Protein AF-A0A935PK75-F1 (afdb_monomer_lite)

Sequence (233 aa):
MTLPPASRLAPFLAATLLLLVACRGTFEPDVTGPVTPPPPPAVVPNLPFRVGAFGPDFATGVAIDGFNSAIVVGYFQGSVDFDPGSTAVVRNAIGPADGAVAKYRDDGSLAWATNFGGTGADLPSDLALTADGGVVVTGTITSGTLCSGRPVTIVGARDAFVMKFSATGSCIWAIAIGGRERCRRGTRRPRRAQRRHPRHRRIRRYGRLRPECGRGVAHLARRHGCLRRALLE

pLDDT: mean 74.58, std 23.38, range [29.94, 98.5]

Structure (mmCIF, N/CA/C/O backbone):
data_AF-A0A935PK75-F1
#
_entry.id   AF-A0A935PK75-F1
#
loop_
_atom_site.group_PDB
_atom_site.id
_atom_site.type_symbol
_atom_site.label_atom_id
_atom_site.label_alt_id
_atom_site.label_comp_id
_atom_site.label_asym_id
_atom_site.label_entity_id
_atom_site.label_seq_id
_atom_site.pdbx_PDB_ins_code
_atom_site.Cartn_x
_atom_site.Cartn_y
_atom_site.Cartn_z
_atom_site.occupancy
_atom_site.B_iso_or_equiv
_atom_site.auth_seq_id
_atom_site.auth_comp_id
_atom_site.auth_asym_id
_atom_site.auth_atom_id
_atom_site.pdbx_PDB_model_num
ATOM 1 N N . MET A 1 1 ? -61.175 -83.604 46.782 1.00 50.34 1 MET A N 1
ATOM 2 C CA . MET A 1 1 ? -59.862 -84.016 46.236 1.00 50.34 1 MET A CA 1
ATOM 3 C C . MET A 1 1 ? -59.758 -83.477 44.818 1.00 50.34 1 MET A C 1
ATOM 5 O O . MET A 1 1 ? -60.793 -83.428 44.177 1.00 50.34 1 MET A O 1
ATOM 9 N N . THR A 1 2 ? -58.545 -83.083 44.407 1.00 42.34 2 THR A N 1
ATOM 10 C CA . THR A 1 2 ? -58.105 -82.472 43.124 1.00 42.34 2 THR A CA 1
ATOM 11 C C . THR A 1 2 ? -58.235 -80.941 42.973 1.00 42.34 2 THR A C 1
ATOM 13 O O . THR A 1 2 ? -59.271 -80.424 42.577 1.00 42.34 2 THR A O 1
ATOM 16 N N . LEU A 1 3 ? -57.126 -80.239 43.240 1.00 38.34 3 LEU A N 1
ATOM 17 C CA . LEU A 1 3 ? -56.660 -79.004 42.567 1.00 38.34 3 LEU A CA 1
ATOM 18 C C . LEU A 1 3 ? -55.482 -79.431 41.656 1.00 38.34 3 LEU A C 1
ATOM 20 O O . LEU A 1 3 ? -54.837 -80.415 42.041 1.00 38.34 3 LEU A O 1
ATOM 24 N N . PRO A 1 4 ? -55.153 -78.786 40.505 1.00 50.84 4 PRO A N 1
ATOM 25 C CA . PRO A 1 4 ? -54.650 -77.393 40.421 1.00 50.84 4 PRO A CA 1
ATOM 26 C C . PRO A 1 4 ? -54.977 -76.702 39.045 1.00 50.84 4 PRO A C 1
ATOM 28 O O . PRO A 1 4 ? -55.965 -77.084 38.430 1.00 50.84 4 PRO A O 1
ATOM 31 N N . PRO A 1 5 ? -54.215 -75.710 38.513 1.00 48.69 5 PRO A N 1
ATOM 32 C CA . PRO A 1 5 ? -54.184 -74.309 38.944 1.00 48.69 5 PRO A CA 1
ATOM 33 C C . PRO A 1 5 ? -54.363 -73.263 37.804 1.00 48.69 5 PRO A C 1
ATOM 35 O O . PRO A 1 5 ? -54.241 -73.550 36.621 1.00 48.69 5 PRO A O 1
ATOM 38 N N . ALA A 1 6 ? -54.501 -72.006 38.243 1.00 41.44 6 ALA A N 1
ATOM 39 C CA . ALA A 1 6 ? -54.012 -70.761 37.629 1.00 41.44 6 ALA A CA 1
ATOM 40 C C . ALA A 1 6 ? -54.596 -70.254 36.289 1.00 41.44 6 ALA A C 1
ATOM 42 O O . ALA A 1 6 ? -54.077 -70.534 35.219 1.00 41.44 6 ALA A O 1
ATOM 43 N N . SER A 1 7 ? -55.471 -69.249 36.386 1.00 45.25 7 SER A N 1
ATOM 44 C CA . SER A 1 7 ? -55.233 -67.948 35.735 1.00 45.25 7 SER A CA 1
ATOM 45 C C . SER A 1 7 ? -56.040 -66.869 36.460 1.00 45.25 7 SER A C 1
ATOM 47 O O . SER A 1 7 ? -57.239 -67.017 36.680 1.00 45.25 7 SER A O 1
ATOM 49 N N . ARG A 1 8 ? -55.332 -65.845 36.936 1.00 45.66 8 ARG A N 1
ATOM 50 C CA . ARG A 1 8 ? -55.739 -64.913 37.993 1.00 45.66 8 ARG A CA 1
ATOM 51 C C . ARG A 1 8 ? -56.834 -63.926 37.574 1.00 45.66 8 ARG A C 1
ATOM 53 O O . ARG A 1 8 ? -56.843 -63.415 36.461 1.00 45.66 8 ARG A O 1
ATOM 60 N N . LEU A 1 9 ? -57.677 -63.637 38.563 1.00 39.81 9 LEU A N 1
ATOM 61 C CA . LEU A 1 9 ? -58.605 -62.516 38.683 1.00 39.81 9 LEU A CA 1
ATOM 62 C C . LEU A 1 9 ? -57.900 -61.145 38.568 1.00 39.81 9 LEU A C 1
ATOM 64 O O . LEU A 1 9 ? -56.749 -60.991 38.975 1.00 39.81 9 LEU A O 1
ATOM 68 N N . ALA A 1 10 ? -58.647 -60.163 38.057 1.00 38.84 10 ALA A N 1
ATOM 69 C CA . ALA A 1 10 ? -58.431 -58.707 38.150 1.00 38.84 10 ALA A CA 1
ATOM 70 C C . ALA A 1 10 ? -58.596 -58.194 39.616 1.00 38.84 10 ALA A C 1
ATOM 72 O O . ALA A 1 10 ? -58.742 -59.042 40.498 1.00 38.84 10 ALA A O 1
ATOM 73 N N . PRO A 1 11 ? -58.776 -56.887 39.948 1.00 51.44 11 PRO A N 1
ATOM 74 C CA . PRO A 1 11 ? -58.367 -55.582 39.376 1.00 51.44 11 PRO A CA 1
ATOM 75 C C . PRO A 1 11 ? -57.747 -54.627 40.465 1.00 51.44 11 PRO A C 1
ATOM 77 O O . PRO A 1 11 ? -57.565 -55.024 41.608 1.00 51.44 11 PRO A O 1
ATOM 80 N N . PHE A 1 12 ? -57.528 -53.344 40.119 1.00 39.81 12 PHE A N 1
ATOM 81 C CA . PHE A 1 12 ? -57.402 -52.145 40.993 1.00 39.81 12 PHE A CA 1
ATOM 82 C C . PHE A 1 12 ? -56.075 -51.784 41.719 1.00 39.81 12 PHE A C 1
ATOM 84 O O . PHE A 1 12 ? -55.482 -52.570 42.442 1.00 39.81 12 PHE A O 1
ATOM 91 N N . LEU A 1 13 ? -55.735 -50.487 41.576 1.00 42.28 13 LEU A N 1
ATOM 92 C CA . LEU A 1 13 ? -54.891 -49.597 42.402 1.00 42.28 13 LEU A CA 1
ATOM 93 C C . LEU A 1 13 ? -53.415 -49.960 42.675 1.00 42.28 13 LEU A C 1
ATOM 95 O O . LEU A 1 13 ? -53.112 -50.722 43.582 1.00 42.28 13 LEU A O 1
ATOM 99 N N . ALA A 1 14 ? -52.498 -49.215 42.043 1.00 42.75 14 ALA A N 1
ATOM 100 C CA . ALA A 1 14 ? -51.375 -48.569 42.739 1.00 42.75 14 ALA A CA 1
ATOM 101 C C . ALA A 1 14 ? -50.730 -47.506 41.832 1.00 42.75 14 ALA A C 1
ATOM 103 O O . ALA A 1 14 ? -50.122 -47.817 40.809 1.00 42.75 14 ALA A O 1
ATOM 104 N N . ALA A 1 15 ? -50.881 -46.238 42.214 1.00 48.84 15 ALA A N 1
ATOM 105 C CA . ALA A 1 15 ? -50.044 -45.152 41.733 1.00 48.84 15 ALA A CA 1
ATOM 106 C C . ALA A 1 15 ? -48.616 -45.383 42.247 1.00 48.84 15 ALA A C 1
ATOM 108 O O . ALA A 1 15 ? -48.404 -45.422 43.458 1.00 48.84 15 ALA A O 1
ATOM 109 N N . THR A 1 16 ? -47.647 -45.527 41.343 1.00 49.41 16 THR A N 1
ATOM 110 C CA . THR A 1 16 ? -46.251 -45.774 41.718 1.00 49.41 16 THR A CA 1
ATOM 111 C C . THR A 1 16 ? -45.339 -44.737 41.075 1.00 49.41 16 THR A C 1
ATOM 113 O O . THR A 1 16 ? -44.981 -44.822 39.907 1.00 49.41 16 THR A O 1
ATOM 116 N N . LEU A 1 17 ? -44.982 -43.770 41.920 1.00 44.62 17 LEU A N 1
ATOM 117 C CA . LEU A 1 17 ? -43.632 -43.246 42.117 1.00 44.62 17 LEU A CA 1
ATOM 118 C C . LEU A 1 17 ? -42.968 -42.492 40.947 1.00 44.62 17 LEU A C 1
ATOM 120 O O . LEU A 1 17 ? -42.179 -43.022 40.171 1.00 44.62 17 LEU A O 1
ATOM 124 N N . LEU A 1 18 ? -43.217 -41.181 40.943 1.00 46.62 18 LEU A N 1
ATOM 125 C CA . LEU A 1 18 ? -42.373 -40.153 40.342 1.00 46.62 18 LEU A CA 1
ATOM 126 C C . LEU A 1 18 ? -40.996 -40.167 41.037 1.00 46.62 18 LEU A C 1
ATOM 128 O O . LEU A 1 18 ? -40.870 -39.718 42.176 1.00 46.62 18 LEU A O 1
ATOM 132 N N . LEU A 1 19 ? -39.960 -40.683 40.369 1.00 46.50 19 LEU A N 1
ATOM 133 C CA . LEU A 1 19 ? -38.577 -40.578 40.842 1.00 46.50 19 LEU A CA 1
ATOM 134 C C . LEU A 1 19 ? -38.065 -39.147 40.576 1.00 46.50 19 LEU A C 1
ATOM 136 O O . LEU A 1 19 ? -37.349 -38.881 39.614 1.00 46.50 19 LEU A O 1
ATOM 140 N N . LEU A 1 20 ? -38.474 -38.196 41.420 1.00 45.84 20 LEU A N 1
ATOM 141 C CA . LEU A 1 20 ? -37.812 -36.897 41.536 1.00 45.84 20 LEU A CA 1
ATOM 142 C C . LEU A 1 20 ? -36.449 -37.133 42.190 1.00 45.84 20 LEU A C 1
ATOM 144 O O . LEU A 1 20 ? -36.329 -37.180 43.414 1.00 45.84 20 LEU A O 1
ATOM 148 N N . VAL A 1 21 ? -35.408 -37.280 41.371 1.00 51.38 21 VAL A N 1
ATOM 149 C CA . VAL A 1 21 ? -34.033 -37.079 41.834 1.00 51.38 21 VAL A CA 1
ATOM 150 C C . VAL A 1 21 ? -33.906 -35.597 42.175 1.00 51.38 21 VAL A C 1
ATOM 152 O O . VAL A 1 21 ? -33.669 -34.748 41.317 1.00 51.38 21 VAL A O 1
ATOM 155 N N . ALA A 1 22 ? -34.128 -35.281 43.448 1.00 49.84 22 ALA A N 1
ATOM 156 C CA . ALA A 1 22 ? -33.813 -33.993 44.032 1.00 49.84 22 ALA A CA 1
ATOM 157 C C . ALA A 1 22 ? -32.289 -33.839 44.054 1.00 49.84 22 ALA A C 1
ATOM 159 O O . ALA A 1 22 ? -31.625 -34.184 45.031 1.00 49.84 22 ALA A O 1
ATOM 160 N N . CYS A 1 23 ? -31.722 -33.316 42.969 1.00 39.69 23 CYS A N 1
ATOM 161 C CA . CYS A 1 23 ? -30.365 -32.798 42.994 1.00 39.69 23 CYS A CA 1
ATOM 162 C C . CYS A 1 23 ? -30.401 -31.466 43.758 1.00 39.69 23 CYS A C 1
ATOM 164 O O . CYS A 1 23 ? -30.549 -30.394 43.176 1.00 39.69 23 CYS A O 1
ATOM 166 N N . ARG A 1 24 ? -30.342 -31.531 45.094 1.00 55.69 24 ARG A N 1
ATOM 167 C CA . ARG A 1 24 ? -30.026 -30.371 45.938 1.00 55.69 24 ARG A CA 1
ATOM 168 C C . ARG A 1 24 ? -28.535 -30.068 45.791 1.00 55.69 24 ARG A C 1
ATOM 170 O O . ARG A 1 24 ? -27.746 -30.363 46.679 1.00 55.69 24 ARG A O 1
ATOM 177 N N . GLY A 1 25 ? -28.163 -29.511 44.644 1.00 46.91 25 GLY A N 1
ATOM 178 C CA . GLY A 1 25 ? -26.921 -28.769 44.490 1.00 46.91 25 GLY A CA 1
ATOM 179 C C . GLY A 1 25 ? -27.211 -27.314 44.822 1.00 46.91 25 GLY A C 1
ATOM 180 O O . GLY A 1 25 ? -27.878 -26.626 44.054 1.00 46.91 25 GLY A O 1
ATOM 181 N N . THR A 1 26 ? -26.766 -26.849 45.984 1.00 54.44 26 THR A N 1
ATOM 182 C CA . THR A 1 26 ? -26.650 -25.418 46.266 1.00 54.44 26 THR A CA 1
ATOM 183 C C . THR A 1 26 ? -25.625 -24.849 45.292 1.00 54.44 26 THR A C 1
ATOM 185 O O . THR A 1 26 ? -24.425 -25.049 45.457 1.00 54.44 26 THR A O 1
ATOM 188 N N . PHE A 1 27 ? -26.112 -24.215 44.228 1.00 49.41 27 PHE A N 1
ATOM 189 C CA . PHE A 1 27 ? -25.293 -23.448 43.302 1.00 49.41 27 PHE A CA 1
ATOM 190 C C . PHE A 1 27 ? -24.890 -22.161 44.024 1.00 49.41 27 PHE A C 1
ATOM 192 O O . PHE A 1 27 ? -25.586 -21.151 43.947 1.00 49.41 27 PHE A O 1
ATOM 199 N N . GLU A 1 28 ? -23.813 -22.218 44.803 1.00 63.97 28 GLU A N 1
ATOM 200 C CA . GLU A 1 28 ? -23.081 -20.998 45.119 1.00 63.97 28 GLU A CA 1
ATOM 201 C C . GLU A 1 28 ? -22.409 -20.564 43.813 1.00 63.97 28 GLU A C 1
ATOM 203 O O . GLU A 1 28 ? -21.643 -21.351 43.248 1.00 63.97 28 GLU A O 1
ATOM 208 N N . PRO A 1 29 ? -22.723 -19.380 43.253 1.00 58.16 29 PRO A N 1
ATOM 209 C CA . PRO A 1 29 ? -21.934 -18.868 42.151 1.00 58.16 29 PRO A CA 1
ATOM 210 C C . PRO A 1 29 ? -20.540 -18.614 42.713 1.00 58.16 29 PRO A C 1
ATOM 212 O O . PRO A 1 29 ? -20.330 -17.682 43.485 1.00 58.16 29 PRO A O 1
ATOM 215 N N . ASP A 1 30 ? -19.605 -19.485 42.363 1.00 59.72 30 ASP A N 1
ATOM 216 C CA . ASP A 1 30 ? -18.196 -19.287 42.637 1.00 59.72 30 ASP A CA 1
ATOM 217 C C . ASP A 1 30 ? -17.739 -18.028 41.884 1.00 59.72 30 ASP A C 1
ATOM 219 O O . ASP A 1 30 ? -17.452 -18.046 40.687 1.00 59.72 30 ASP A O 1
ATOM 223 N N . VAL A 1 31 ? -17.748 -16.891 42.583 1.00 62.00 31 VAL A N 1
ATOM 224 C CA . VAL A 1 31 ? -17.333 -15.580 42.058 1.00 62.00 31 VAL A CA 1
ATOM 225 C C . VAL A 1 31 ? -15.799 -15.488 41.952 1.00 62.00 31 VAL A C 1
ATOM 227 O O . VAL A 1 31 ? -15.260 -14.406 41.743 1.00 62.00 31 VAL A O 1
ATOM 230 N N . THR A 1 32 ? -15.067 -16.602 42.092 1.00 68.00 32 THR A N 1
ATOM 231 C CA . THR A 1 32 ? -13.595 -16.625 42.032 1.00 68.00 32 THR A CA 1
ATOM 232 C C . THR A 1 32 ? -13.022 -16.871 40.635 1.00 68.00 32 THR A C 1
ATOM 234 O O . THR A 1 32 ? -11.806 -16.995 40.476 1.00 68.00 32 THR A O 1
ATOM 237 N N . GLY A 1 33 ? -13.862 -16.865 39.592 1.00 69.94 33 GLY A N 1
ATOM 238 C CA . GLY A 1 33 ? -13.376 -16.814 38.214 1.00 69.94 33 GLY A CA 1
ATOM 239 C C . GLY A 1 33 ? -12.434 -15.614 38.011 1.00 69.94 33 GLY A C 1
ATOM 240 O O . GLY A 1 33 ? -12.706 -14.535 38.542 1.00 69.94 33 GLY A O 1
ATOM 241 N N . PRO A 1 34 ? -11.317 -15.763 37.270 1.00 70.44 34 PRO A N 1
ATOM 242 C CA . PRO A 1 34 ? -10.395 -14.661 37.037 1.00 70.44 34 PRO A CA 1
ATOM 243 C C . PRO A 1 34 ? -11.154 -13.504 36.390 1.00 70.44 34 PRO A C 1
ATOM 245 O O . PRO A 1 34 ? -11.651 -13.623 35.270 1.00 70.44 34 PRO A O 1
ATOM 248 N N . VAL A 1 35 ? -11.254 -12.389 37.115 1.00 71.31 35 VAL A N 1
ATOM 249 C CA . VAL A 1 35 ? -11.831 -11.150 36.600 1.00 71.31 35 VAL A CA 1
ATOM 250 C C . VAL A 1 35 ? -10.895 -10.683 35.494 1.00 71.31 35 VAL A C 1
ATOM 252 O O . VAL A 1 35 ? -9.834 -10.119 35.761 1.00 71.31 35 VAL A O 1
ATOM 255 N N . THR A 1 36 ? -11.226 -10.987 34.240 1.00 76.75 36 THR A N 1
ATOM 256 C CA . THR A 1 36 ? -10.488 -10.427 33.112 1.00 76.75 36 THR A CA 1
ATOM 257 C C . THR A 1 36 ? -10.662 -8.916 33.192 1.00 76.75 36 THR A C 1
ATOM 259 O O . THR A 1 36 ? -11.813 -8.462 33.196 1.00 76.75 36 THR A O 1
ATOM 262 N N . PRO A 1 37 ? -9.574 -8.132 33.307 1.00 79.50 37 PRO A N 1
ATOM 263 C CA . PRO A 1 37 ? -9.695 -6.687 33.347 1.00 79.50 37 PRO A CA 1
ATOM 264 C C . PRO A 1 37 ? -10.462 -6.226 32.103 1.00 79.50 37 PRO A C 1
ATOM 266 O O . PRO A 1 37 ? -10.318 -6.846 31.040 1.00 79.50 37 PRO A O 1
ATOM 269 N N . PRO A 1 38 ? -11.298 -5.178 32.223 1.00 73.62 38 PRO A N 1
ATOM 270 C CA . PRO A 1 38 ? -11.977 -4.626 31.064 1.00 73.62 38 PRO A CA 1
ATOM 271 C C . PRO A 1 38 ? -10.932 -4.338 29.978 1.00 73.62 38 PRO A C 1
ATOM 273 O O . PRO A 1 38 ? -9.822 -3.900 30.311 1.00 73.62 38 PRO A O 1
ATOM 276 N N . PRO A 1 39 ? -11.242 -4.627 28.700 1.00 69.12 39 PRO A N 1
ATOM 277 C CA . PRO A 1 39 ? -10.315 -4.354 27.616 1.00 69.12 39 PRO A CA 1
ATOM 278 C C . PRO A 1 39 ? -9.865 -2.890 27.706 1.00 69.12 39 PRO A C 1
ATOM 280 O O . PRO A 1 39 ? -10.685 -2.033 28.060 1.00 69.12 39 PRO A O 1
ATOM 283 N N . PRO A 1 40 ? -8.581 -2.592 27.428 1.00 67.50 40 PRO A N 1
ATOM 284 C CA . PRO A 1 40 ? -8.099 -1.221 27.404 1.00 67.50 40 PRO A CA 1
ATOM 285 C C . PRO A 1 40 ? -9.053 -0.356 26.575 1.00 67.50 40 PRO A C 1
ATOM 287 O O . PRO A 1 40 ? -9.546 -0.836 25.547 1.00 67.50 40 PRO A O 1
ATOM 290 N N . PRO A 1 41 ? -9.339 0.887 27.002 1.00 65.12 41 PRO A N 1
ATOM 291 C CA . PRO A 1 41 ? -10.173 1.779 26.215 1.00 65.12 41 PRO A CA 1
ATOM 292 C C . PRO A 1 41 ? -9.617 1.855 24.793 1.00 65.12 41 PRO A C 1
ATOM 294 O O . PRO A 1 41 ? -8.402 1.954 24.601 1.00 65.12 41 PRO A O 1
ATOM 297 N N . ALA A 1 42 ? -10.511 1.752 23.807 1.00 65.00 42 ALA A N 1
ATOM 298 C CA . ALA A 1 42 ? -10.138 1.856 22.405 1.00 65.00 42 ALA A CA 1
ATOM 299 C C . ALA A 1 42 ? -9.339 3.149 22.192 1.00 65.00 42 ALA A C 1
ATOM 301 O O . ALA A 1 42 ? -9.705 4.205 22.717 1.00 65.00 42 ALA A O 1
ATOM 302 N N . VAL A 1 43 ? -8.228 3.058 21.457 1.00 70.88 43 VAL A N 1
ATOM 30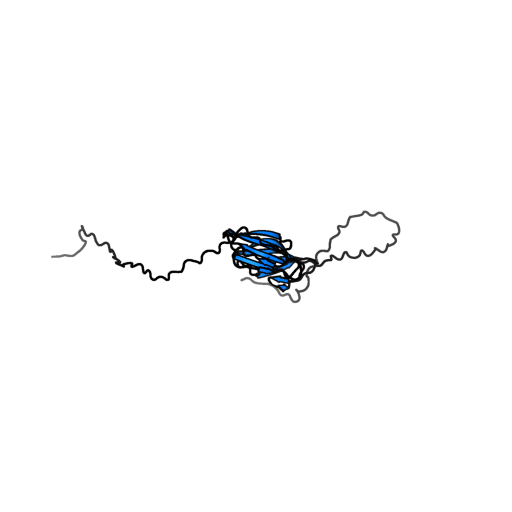3 C CA . VAL A 1 43 ? -7.438 4.234 21.083 1.00 70.88 43 VAL A CA 1
ATOM 304 C C . VAL A 1 43 ? -8.325 5.088 20.187 1.00 70.88 43 VAL A C 1
ATOM 306 O O . VAL A 1 43 ? -8.581 4.720 19.045 1.00 70.88 43 VAL A O 1
ATOM 309 N N . VAL A 1 44 ? -8.837 6.193 20.727 1.00 75.06 44 VAL A N 1
ATOM 310 C CA . VAL A 1 44 ? -9.714 7.101 19.987 1.00 75.06 44 VAL A CA 1
ATOM 311 C C . VAL A 1 44 ? -8.863 7.823 18.940 1.00 75.06 44 VAL A C 1
ATOM 313 O O . VAL A 1 44 ? -7.923 8.528 19.321 1.00 75.06 44 VAL A O 1
ATOM 316 N N . PRO A 1 45 ? -9.140 7.653 17.637 1.00 82.12 45 PRO A N 1
ATOM 317 C CA . PRO A 1 45 ? -8.386 8.342 16.603 1.00 82.12 45 PRO A CA 1
ATOM 318 C C . PRO A 1 45 ? -8.722 9.838 16.607 1.00 82.12 45 PRO A C 1
ATOM 320 O O . PRO A 1 45 ? -9.871 10.243 16.793 1.00 82.12 45 PRO A O 1
ATOM 323 N N . ASN A 1 46 ? -7.713 10.674 16.384 1.00 83.38 46 ASN A N 1
ATOM 324 C CA . ASN A 1 46 ? -7.861 12.118 16.274 1.00 83.38 46 ASN A CA 1
ATOM 325 C C . ASN A 1 46 ? -8.297 12.487 14.849 1.00 83.38 46 ASN A C 1
ATOM 327 O O . ASN A 1 46 ? -7.467 12.736 13.974 1.00 83.38 46 ASN A O 1
ATOM 331 N N . LEU A 1 47 ? -9.608 12.460 14.600 1.00 84.62 47 LEU A N 1
ATOM 332 C CA . LEU A 1 47 ? -10.189 12.669 13.272 1.00 84.62 47 LEU A CA 1
ATOM 333 C C . LEU A 1 47 ? -10.790 14.083 13.108 1.00 84.62 47 LEU A C 1
ATOM 335 O O . LEU A 1 47 ? -11.395 14.593 14.051 1.00 84.62 47 LEU A O 1
ATOM 339 N N . PRO A 1 48 ? -10.711 14.700 11.907 1.00 88.12 48 PRO A N 1
ATOM 340 C CA . PRO A 1 48 ? -10.057 14.195 10.696 1.00 88.12 48 PRO A CA 1
ATOM 341 C C . PRO A 1 48 ? -8.523 14.219 10.802 1.00 88.12 48 PRO A C 1
ATOM 343 O O . PRO A 1 48 ? -7.940 15.190 11.277 1.00 88.12 48 PRO A O 1
ATOM 346 N N . PHE A 1 49 ? -7.876 13.160 10.308 1.00 88.06 49 PHE A N 1
ATOM 347 C CA . PHE A 1 49 ? -6.420 13.005 10.309 1.00 88.06 49 PHE A CA 1
ATOM 348 C C . PHE A 1 49 ? -5.856 13.088 8.889 1.00 88.06 49 PHE A C 1
ATOM 350 O O . PHE A 1 49 ? -6.443 12.569 7.937 1.00 88.06 49 PHE A O 1
ATOM 357 N N . ARG A 1 50 ? -4.695 13.726 8.740 1.00 89.44 50 ARG A N 1
ATOM 358 C CA . ARG A 1 50 ? -3.991 13.838 7.461 1.00 89.44 50 ARG A CA 1
ATOM 359 C C . ARG A 1 50 ? -3.003 12.683 7.302 1.00 89.44 50 ARG A C 1
ATOM 361 O O . ARG A 1 50 ? -2.011 12.641 8.017 1.00 89.44 50 ARG A O 1
ATOM 368 N N . VAL A 1 51 ? -3.196 11.859 6.273 1.00 90.69 51 VAL A N 1
ATOM 369 C CA . VAL A 1 51 ? -2.206 10.869 5.817 1.00 90.69 51 VAL A CA 1
ATOM 370 C C . VAL A 1 51 ? -1.545 11.394 4.540 1.00 90.69 51 VAL A C 1
ATOM 372 O O . VAL A 1 51 ? -2.195 11.489 3.502 1.00 90.69 51 VAL A O 1
ATOM 375 N N . GLY A 1 52 ? -0.274 11.791 4.628 1.00 86.44 52 GLY A N 1
ATOM 376 C CA . GLY A 1 52 ? 0.512 12.302 3.496 1.00 86.44 52 GLY A CA 1
ATOM 377 C C . GLY A 1 52 ? 1.810 12.999 3.918 1.00 86.44 52 GLY A C 1
ATOM 378 O O . GLY A 1 52 ? 2.061 13.198 5.108 1.00 86.44 52 GLY A O 1
ATOM 379 N N . ALA A 1 53 ? 2.636 13.414 2.961 1.00 85.06 53 ALA A N 1
ATOM 380 C CA . ALA A 1 53 ? 3.942 14.051 3.148 1.00 85.06 53 ALA A CA 1
ATOM 381 C C . ALA A 1 53 ? 4.039 15.395 2.404 1.00 85.06 53 ALA A C 1
ATOM 383 O O . ALA A 1 53 ? 3.037 15.973 2.003 1.00 85.06 53 ALA A O 1
ATOM 384 N N . PHE A 1 54 ? 5.246 15.954 2.280 1.00 81.44 54 PHE A N 1
ATOM 385 C CA . PHE A 1 54 ? 5.483 17.226 1.584 1.00 81.44 54 PHE A CA 1
ATOM 386 C C . PHE A 1 54 ? 5.315 17.121 0.050 1.00 81.44 54 PHE A C 1
ATOM 388 O O . PHE A 1 54 ? 5.182 18.139 -0.625 1.00 81.44 54 PHE A O 1
ATOM 395 N N . GLY A 1 55 ? 5.323 15.902 -0.500 1.00 84.56 55 GLY A N 1
ATOM 396 C CA . GLY A 1 55 ? 5.125 15.626 -1.925 1.00 84.56 55 GLY A CA 1
ATOM 397 C C . GLY A 1 55 ? 3.683 15.246 -2.278 1.00 84.56 55 GLY A C 1
ATOM 398 O O . GLY A 1 55 ? 2.817 15.215 -1.408 1.00 84.56 55 GLY A O 1
ATOM 399 N N . PRO A 1 56 ? 3.398 14.968 -3.561 1.00 85.00 56 PRO A N 1
ATOM 400 C CA . PRO A 1 56 ? 2.100 14.464 -3.968 1.00 85.00 56 PRO A CA 1
ATOM 401 C C . PRO A 1 56 ? 1.887 13.029 -3.467 1.00 85.00 56 PRO A C 1
ATOM 403 O O . PRO A 1 56 ? 2.667 12.126 -3.773 1.00 85.00 56 PRO A O 1
ATOM 406 N N . ASP A 1 57 ? 0.784 12.834 -2.752 1.00 91.25 57 ASP A N 1
ATOM 407 C CA . ASP A 1 57 ? 0.330 11.543 -2.247 1.00 91.25 57 ASP A CA 1
ATOM 408 C C . ASP A 1 57 ? -1.007 11.192 -2.898 1.00 91.25 57 ASP A C 1
ATOM 410 O O . ASP A 1 57 ? -1.871 12.053 -3.088 1.00 91.25 57 ASP A O 1
ATOM 414 N N . PHE A 1 58 ? -1.183 9.925 -3.256 1.00 94.81 58 PHE A N 1
ATOM 415 C CA . PHE A 1 58 ? -2.365 9.474 -3.980 1.00 94.81 58 PHE A CA 1
ATOM 416 C C . PHE A 1 58 ? -2.913 8.207 -3.351 1.00 94.81 58 PHE A C 1
ATOM 418 O O . PHE A 1 58 ? -2.189 7.225 -3.223 1.00 94.81 58 PHE A O 1
ATOM 425 N N . ALA A 1 59 ? -4.210 8.202 -3.048 1.00 96.38 59 ALA A N 1
ATOM 426 C CA . ALA A 1 59 ? -4.970 6.973 -2.861 1.00 96.38 59 ALA A CA 1
ATOM 427 C C . ALA A 1 59 ? -5.479 6.508 -4.231 1.00 96.38 59 ALA A C 1
ATOM 429 O O . ALA A 1 59 ? -6.122 7.276 -4.947 1.00 96.38 59 ALA A O 1
ATOM 430 N N . THR A 1 60 ? -5.168 5.271 -4.611 1.00 98.00 60 THR A N 1
ATOM 431 C CA . THR A 1 60 ? -5.500 4.722 -5.935 1.00 98.00 60 THR A CA 1
ATOM 432 C C . THR A 1 60 ? -6.571 3.642 -5.887 1.00 98.00 60 THR A C 1
ATOM 434 O O . THR A 1 60 ? -7.257 3.440 -6.883 1.00 98.00 60 THR A O 1
ATOM 437 N N . GLY A 1 61 ? -6.788 3.009 -4.732 1.00 98.06 61 GLY A N 1
ATOM 438 C CA . GLY A 1 61 ? -7.848 2.021 -4.557 1.00 98.06 61 GLY A CA 1
ATOM 439 C C . GLY A 1 61 ? -8.294 1.889 -3.107 1.00 98.06 61 GLY A C 1
ATOM 440 O O . GLY A 1 61 ? -7.537 2.174 -2.177 1.00 98.06 61 GLY A O 1
ATOM 441 N N . VAL A 1 62 ? -9.534 1.440 -2.925 1.00 98.31 62 VAL A N 1
ATOM 442 C CA . VAL A 1 62 ? -10.129 1.155 -1.618 1.00 98.31 62 VAL A CA 1
ATOM 443 C C . VAL A 1 62 ? -11.008 -0.089 -1.701 1.00 98.31 62 VAL A C 1
ATOM 445 O O . VAL A 1 62 ? -11.710 -0.292 -2.690 1.00 98.31 62 VAL A O 1
ATOM 448 N N . ALA A 1 63 ? -11.003 -0.905 -0.651 1.00 98.19 63 ALA A N 1
ATOM 449 C CA . ALA A 1 63 ? -12.011 -1.937 -0.431 1.00 98.19 63 ALA A CA 1
ATOM 450 C C . ALA A 1 63 ? -12.398 -2.001 1.042 1.00 98.19 63 ALA A C 1
ATOM 452 O O . ALA A 1 63 ? -11.625 -1.616 1.917 1.00 98.19 63 ALA A O 1
ATOM 453 N N . ILE A 1 64 ? -13.593 -2.522 1.299 1.00 98.12 64 ILE A N 1
ATOM 454 C CA . ILE A 1 64 ? -14.126 -2.737 2.641 1.00 98.12 64 ILE A CA 1
ATOM 455 C C . ILE A 1 64 ? -14.188 -4.241 2.893 1.00 98.12 64 ILE A C 1
ATOM 457 O O . ILE A 1 64 ? -14.693 -4.985 2.049 1.00 98.12 64 ILE A O 1
ATOM 461 N N . ASP A 1 65 ? -13.640 -4.697 4.018 1.00 96.50 65 ASP A N 1
ATOM 462 C CA . ASP A 1 65 ? -13.708 -6.107 4.403 1.00 96.50 65 ASP A CA 1
ATOM 463 C C . ASP A 1 65 ? -15.008 -6.464 5.146 1.00 96.50 65 ASP A C 1
ATOM 465 O O . ASP A 1 65 ? -15.869 -5.623 5.398 1.00 96.50 65 ASP A O 1
ATOM 469 N N . GLY A 1 66 ? -15.161 -7.739 5.516 1.00 95.44 66 GLY A N 1
ATOM 470 C CA . GLY A 1 66 ? -16.341 -8.219 6.244 1.00 95.44 66 GLY A CA 1
ATOM 471 C C . GLY A 1 66 ? -16.508 -7.655 7.664 1.00 95.44 66 GLY A C 1
ATOM 472 O O . GLY A 1 66 ? -17.549 -7.881 8.271 1.00 95.44 66 GLY A O 1
ATOM 473 N N . PHE A 1 67 ? -15.515 -6.931 8.190 1.00 95.44 67 PHE A N 1
ATOM 474 C CA . PHE A 1 67 ? -15.550 -6.255 9.492 1.00 95.44 67 PHE A CA 1
ATOM 475 C C . PHE A 1 67 ? -15.731 -4.738 9.350 1.00 95.44 67 PHE A C 1
ATOM 477 O O . PHE A 1 67 ? -15.425 -3.998 10.283 1.00 95.44 67 PHE A O 1
ATOM 484 N N . ASN A 1 68 ? -16.163 -4.273 8.175 1.00 96.69 68 ASN A N 1
ATOM 485 C CA . ASN A 1 68 ? -16.277 -2.860 7.821 1.00 96.69 68 ASN A CA 1
ATOM 486 C C . ASN A 1 68 ? -14.953 -2.076 7.923 1.00 96.69 68 ASN A C 1
ATOM 488 O O . ASN A 1 68 ? -14.947 -0.850 7.984 1.00 96.69 68 ASN A O 1
ATOM 492 N N . SER A 1 69 ? -13.810 -2.770 7.922 1.00 97.00 69 SER A N 1
ATOM 493 C CA . SER A 1 69 ? -12.505 -2.115 7.892 1.00 97.00 69 SER A CA 1
ATOM 494 C C . SER A 1 69 ? -12.190 -1.666 6.469 1.00 97.00 69 SER A C 1
ATOM 496 O O . SER A 1 69 ? -12.324 -2.447 5.523 1.00 97.00 69 SER A O 1
ATOM 498 N N . ALA A 1 70 ? -11.716 -0.433 6.317 1.00 97.56 70 ALA A N 1
ATOM 499 C CA . ALA A 1 70 ? -11.270 0.104 5.042 1.00 97.56 70 ALA A CA 1
ATOM 500 C C . ALA A 1 70 ? -9.806 -0.266 4.783 1.00 97.56 70 ALA A C 1
ATOM 502 O O . ALA A 1 70 ? -8.925 0.042 5.582 1.00 97.56 70 ALA A O 1
ATOM 503 N N . ILE A 1 71 ? -9.534 -0.903 3.647 1.00 98.38 71 ILE A N 1
ATOM 504 C CA . ILE A 1 71 ? -8.186 -1.126 3.130 1.00 98.38 71 ILE A CA 1
ATOM 505 C C . ILE A 1 71 ? -7.984 -0.129 1.999 1.00 98.38 71 ILE A C 1
ATOM 507 O O . ILE A 1 71 ? -8.734 -0.147 1.026 1.00 98.38 71 ILE A O 1
ATOM 511 N N . VAL A 1 72 ? -6.969 0.716 2.117 1.00 98.19 72 VAL A N 1
ATOM 512 C CA . VAL A 1 72 ? -6.604 1.725 1.123 1.00 98.19 72 VAL A CA 1
ATOM 513 C C . VAL A 1 72 ? -5.234 1.379 0.560 1.00 98.19 72 VAL A C 1
ATOM 515 O O . VAL A 1 72 ? -4.322 1.017 1.306 1.00 98.19 72 VAL A O 1
ATOM 518 N N . VAL A 1 73 ? -5.085 1.499 -0.757 1.00 98.19 73 VAL A N 1
ATOM 519 C CA . VAL A 1 73 ? -3.787 1.454 -1.430 1.00 98.19 73 VAL A CA 1
ATOM 520 C C . VAL A 1 73 ? -3.497 2.796 -2.077 1.00 98.19 73 VAL A C 1
ATOM 522 O O . VAL A 1 73 ? -4.399 3.488 -2.554 1.00 98.19 73 VAL A O 1
ATOM 525 N N . GLY A 1 74 ? -2.226 3.160 -2.097 1.00 97.25 74 GLY A N 1
ATOM 526 C CA . GLY A 1 74 ? -1.771 4.407 -2.675 1.00 97.25 74 GLY A CA 1
ATOM 527 C C . GLY A 1 74 ? -0.260 4.462 -2.778 1.00 97.25 74 GLY A C 1
ATOM 528 O O . GLY A 1 74 ? 0.420 3.486 -2.469 1.00 97.25 74 GLY A O 1
ATOM 529 N N . TYR A 1 75 ? 0.264 5.605 -3.193 1.00 96.00 75 TYR A N 1
ATOM 530 C CA . TYR A 1 75 ? 1.691 5.895 -3.118 1.00 96.00 75 TYR A CA 1
ATOM 531 C C . TYR A 1 75 ? 1.934 7.271 -2.518 1.00 96.00 75 TYR A C 1
ATOM 533 O O . TYR A 1 75 ? 1.086 8.163 -2.601 1.00 96.00 75 TYR A O 1
ATOM 541 N N . PHE A 1 76 ? 3.102 7.415 -1.911 1.00 96.12 76 PHE A N 1
ATOM 542 C CA . PHE A 1 76 ? 3.502 8.601 -1.169 1.00 96.12 76 PHE A CA 1
ATOM 543 C C . PHE A 1 76 ? 4.984 8.901 -1.389 1.00 96.12 76 PHE A C 1
ATOM 545 O O . PHE A 1 76 ? 5.742 8.064 -1.894 1.00 96.12 76 PHE A O 1
ATOM 552 N N . GLN A 1 77 ? 5.400 10.104 -1.001 1.00 95.12 77 GLN A N 1
ATOM 553 C CA . GLN A 1 77 ? 6.804 10.521 -1.026 1.00 95.12 77 GLN A CA 1
ATOM 554 C C . GLN A 1 77 ? 7.323 10.782 0.388 1.00 95.12 77 GLN A C 1
ATOM 556 O O . GLN A 1 77 ? 6.566 11.158 1.271 1.00 95.12 77 GLN A O 1
ATOM 561 N N . GLY A 1 78 ? 8.628 10.638 0.617 1.00 93.81 78 GLY A N 1
ATOM 562 C CA . GLY A 1 78 ? 9.231 10.960 1.915 1.00 93.81 78 GLY A CA 1
ATOM 563 C C . GLY A 1 78 ? 8.673 10.123 3.073 1.00 93.81 78 GLY A C 1
ATOM 564 O O . GLY A 1 78 ? 8.518 8.910 2.948 1.00 93.81 78 GLY A O 1
ATOM 565 N N . SER A 1 79 ? 8.414 10.766 4.211 1.00 94.88 79 SER A N 1
ATOM 566 C CA . SER A 1 79 ? 7.945 10.119 5.442 1.00 94.88 79 SER A CA 1
ATOM 567 C C . SER A 1 79 ? 6.483 10.461 5.716 1.00 94.88 79 SER A C 1
ATOM 569 O O . SER A 1 79 ? 6.127 11.639 5.768 1.00 94.88 79 SER A O 1
ATOM 571 N N . VAL A 1 80 ? 5.654 9.439 5.935 1.00 95.25 80 VAL A N 1
ATOM 572 C CA . VAL A 1 80 ? 4.220 9.580 6.228 1.00 95.25 80 VAL A CA 1
ATOM 573 C C . VAL A 1 80 ? 3.875 8.834 7.502 1.00 95.25 80 VAL A C 1
ATOM 575 O O . VAL A 1 80 ? 4.259 7.676 7.663 1.00 95.25 80 VAL A O 1
ATOM 578 N N . ASP A 1 81 ? 3.126 9.489 8.383 1.00 95.50 81 ASP A N 1
ATOM 579 C CA . ASP A 1 81 ? 2.444 8.833 9.493 1.00 95.50 81 ASP A CA 1
ATOM 580 C C . ASP A 1 81 ? 1.073 8.329 9.035 1.00 95.50 81 ASP A C 1
ATOM 582 O O . ASP A 1 81 ? 0.283 9.079 8.455 1.00 95.50 81 ASP A O 1
ATOM 586 N N . PHE A 1 82 ? 0.818 7.044 9.260 1.00 95.94 82 PHE A N 1
ATOM 587 C CA . PHE A 1 82 ? -0.438 6.393 8.899 1.00 95.94 82 PHE A CA 1
ATOM 588 C C . PHE A 1 82 ? -1.397 6.243 10.083 1.00 95.94 82 PHE A C 1
ATOM 590 O O . PHE A 1 82 ? -2.545 5.860 9.847 1.00 95.94 82 PHE A O 1
ATOM 597 N N . ASP A 1 83 ? -0.954 6.492 11.320 1.00 95.19 83 ASP A N 1
ATOM 598 C CA . ASP A 1 83 ? -1.760 6.276 12.522 1.00 95.19 83 ASP A CA 1
ATOM 599 C C . ASP A 1 83 ? -2.459 7.573 12.965 1.00 95.19 83 ASP A C 1
ATOM 601 O O . ASP A 1 83 ? -1.792 8.536 13.331 1.00 95.19 83 ASP A O 1
ATOM 605 N N . PRO A 1 84 ? -3.803 7.622 12.952 1.00 93.19 84 PRO A N 1
ATOM 606 C CA . PRO A 1 84 ? -4.556 8.768 13.447 1.00 93.19 84 PRO A CA 1
ATOM 607 C C . PRO A 1 84 ? -4.590 8.864 14.982 1.00 93.19 84 PRO A C 1
ATOM 609 O O . PRO A 1 84 ? -5.199 9.791 15.517 1.00 93.19 84 PRO A O 1
ATOM 612 N N . GLY A 1 85 ? -4.012 7.902 15.706 1.00 89.94 85 GLY A N 1
ATOM 613 C CA . GLY A 1 85 ? -3.890 7.907 17.160 1.00 89.94 85 GLY A CA 1
ATOM 614 C C . GLY A 1 85 ? -2.778 8.818 17.696 1.00 89.94 85 GLY A C 1
ATOM 615 O O . GLY A 1 85 ? -2.262 9.706 17.023 1.00 89.94 85 GLY A O 1
ATOM 616 N N . SER A 1 86 ? -2.409 8.606 18.962 1.00 83.06 86 SER A N 1
ATOM 617 C CA . SER A 1 86 ? -1.318 9.339 19.629 1.00 83.06 86 SER A CA 1
ATOM 618 C C . SER A 1 86 ? 0.069 8.735 19.385 1.00 83.06 86 SER A C 1
ATOM 620 O O . SER A 1 86 ? 1.081 9.344 19.736 1.00 83.06 86 SER A O 1
ATOM 622 N N . THR A 1 87 ? 0.126 7.534 18.809 1.00 87.56 87 THR A N 1
ATOM 623 C CA . THR A 1 87 ? 1.357 6.834 18.447 1.00 87.56 87 THR A CA 1
ATOM 624 C C . THR A 1 87 ? 1.649 7.024 16.972 1.00 87.56 87 THR A C 1
ATOM 626 O O . THR A 1 87 ? 0.788 6.766 16.151 1.00 87.56 87 THR A O 1
ATOM 629 N N . ALA A 1 88 ? 2.869 7.427 16.618 1.00 91.31 88 ALA A N 1
ATOM 630 C CA . ALA A 1 88 ? 3.236 7.572 15.213 1.00 91.31 88 ALA A CA 1
ATOM 631 C C . ALA A 1 88 ? 3.585 6.210 14.591 1.00 91.31 88 ALA A C 1
ATOM 633 O O . ALA A 1 88 ? 4.472 5.499 15.080 1.00 91.31 88 ALA A O 1
ATOM 634 N N . VAL A 1 89 ? 2.956 5.873 13.465 1.00 95.06 89 VAL A N 1
ATOM 635 C CA . VAL A 1 89 ? 3.302 4.711 12.632 1.00 95.06 89 VAL A CA 1
ATOM 636 C C . VAL A 1 89 ? 3.853 5.224 11.309 1.00 95.06 89 VAL A C 1
ATOM 638 O O . VAL A 1 89 ? 3.195 5.235 10.268 1.00 95.06 89 VAL A O 1
ATOM 641 N N . VAL A 1 90 ? 5.118 5.641 11.363 1.00 95.81 90 VAL A N 1
ATOM 642 C CA . VAL A 1 90 ? 5.807 6.247 10.221 1.00 95.81 90 VAL A CA 1
ATOM 643 C C . VAL A 1 90 ? 6.247 5.185 9.213 1.00 95.81 90 VAL A C 1
ATOM 645 O O . VAL A 1 90 ? 6.808 4.140 9.570 1.00 95.81 90 VAL A O 1
ATOM 648 N N . ARG A 1 91 ? 6.018 5.461 7.929 1.00 95.00 91 ARG A N 1
ATOM 649 C CA . ARG A 1 91 ? 6.584 4.731 6.790 1.00 95.00 91 ARG A CA 1
ATOM 650 C C . ARG A 1 91 ? 7.377 5.690 5.918 1.00 95.00 91 ARG A C 1
ATOM 652 O O . ARG A 1 91 ? 6.990 6.840 5.741 1.00 95.00 91 ARG A O 1
ATOM 659 N N . ASN A 1 92 ? 8.491 5.198 5.388 1.00 94.25 92 ASN A N 1
ATOM 660 C CA . ASN A 1 92 ? 9.424 5.990 4.595 1.00 94.25 92 ASN A CA 1
ATOM 661 C C . ASN A 1 92 ? 9.496 5.421 3.185 1.00 94.25 92 ASN A C 1
ATOM 663 O O . ASN A 1 92 ? 9.766 4.229 3.028 1.00 94.25 92 ASN A O 1
ATOM 667 N N . ALA A 1 93 ? 9.284 6.271 2.188 1.00 93.44 93 ALA A N 1
ATOM 668 C CA . ALA A 1 93 ? 9.602 5.939 0.813 1.00 93.44 93 ALA A CA 1
ATOM 669 C C . ALA A 1 93 ? 11.127 5.820 0.656 1.00 93.44 93 ALA A C 1
ATOM 671 O O . ALA A 1 93 ? 11.884 6.647 1.172 1.00 93.44 93 ALA A O 1
ATOM 672 N N . ILE A 1 94 ? 11.569 4.772 -0.031 1.00 92.50 94 ILE A N 1
ATOM 673 C CA . ILE A 1 94 ? 12.963 4.540 -0.411 1.00 92.50 94 ILE A CA 1
ATOM 674 C C . ILE A 1 94 ? 13.253 5.277 -1.720 1.00 92.50 94 ILE A C 1
ATOM 676 O O . ILE A 1 94 ? 14.318 5.882 -1.873 1.00 92.50 94 ILE A O 1
ATOM 680 N N . GLY A 1 95 ? 12.315 5.208 -2.664 1.00 92.12 95 GLY A N 1
ATOM 681 C CA . GLY A 1 95 ? 12.408 5.821 -3.974 1.00 92.12 95 GLY A CA 1
ATOM 682 C C . GLY A 1 95 ? 11.706 7.178 -4.059 1.00 92.12 95 GLY A C 1
ATOM 683 O O . GLY A 1 95 ? 11.250 7.742 -3.062 1.00 92.12 95 GLY A O 1
ATOM 684 N N . PRO A 1 96 ? 11.598 7.733 -5.279 1.00 93.00 96 PRO A N 1
ATOM 685 C CA . PRO A 1 96 ? 10.865 8.973 -5.526 1.00 93.00 96 PRO A CA 1
ATOM 686 C C . PRO A 1 96 ? 9.358 8.869 -5.249 1.00 93.00 96 PRO A C 1
ATOM 688 O O . PRO A 1 96 ? 8.710 9.905 -5.120 1.00 93.00 96 PRO A O 1
ATOM 691 N N . ALA A 1 97 ? 8.786 7.664 -5.220 1.00 93.88 97 ALA A N 1
ATOM 692 C CA . ALA A 1 97 ? 7.416 7.397 -4.794 1.00 93.88 97 ALA A CA 1
ATOM 693 C C . ALA A 1 97 ? 7.270 5.901 -4.509 1.00 93.88 97 ALA A C 1
ATOM 695 O O . ALA A 1 97 ? 7.490 5.096 -5.416 1.00 93.88 97 ALA A O 1
ATOM 696 N N . ASP A 1 98 ? 6.848 5.555 -3.297 1.00 94.88 98 ASP A N 1
ATOM 697 C CA . ASP A 1 98 ? 6.661 4.166 -2.879 1.00 94.88 98 ASP A CA 1
ATOM 698 C C . ASP A 1 98 ? 5.188 3.890 -2.600 1.00 94.88 98 ASP A C 1
ATOM 700 O O . ASP A 1 98 ? 4.447 4.757 -2.126 1.00 94.88 98 ASP A O 1
ATOM 704 N N . GLY A 1 99 ? 4.771 2.655 -2.861 1.00 95.69 99 GLY A N 1
ATOM 705 C CA . GLY A 1 99 ? 3.425 2.202 -2.571 1.00 95.69 99 GLY A CA 1
ATOM 706 C C . GLY A 1 99 ? 3.224 1.929 -1.081 1.00 95.69 99 GLY A C 1
ATOM 707 O O . GLY A 1 99 ? 4.136 1.502 -0.374 1.00 95.69 99 GLY A O 1
ATOM 708 N N . ALA A 1 100 ? 2.006 2.119 -0.593 1.00 96.69 100 ALA A N 1
ATOM 709 C CA . ALA A 1 100 ? 1.574 1.650 0.715 1.00 96.69 100 ALA A CA 1
ATOM 710 C C . ALA A 1 100 ? 0.187 1.029 0.642 1.00 96.69 100 ALA A C 1
ATOM 712 O O . ALA A 1 100 ? -0.673 1.470 -0.119 1.00 96.69 100 ALA A O 1
ATOM 713 N N . VAL A 1 101 ? -0.017 0.018 1.482 1.00 97.94 101 VAL A N 1
ATOM 714 C CA . VAL A 1 101 ? -1.338 -0.487 1.841 1.00 97.94 101 VAL A CA 1
ATOM 715 C C . VAL A 1 101 ? -1.563 -0.184 3.315 1.00 97.94 101 VAL A C 1
ATOM 717 O O . VAL A 1 101 ? -0.705 -0.493 4.146 1.00 97.94 101 VAL A O 1
ATOM 720 N N . ALA A 1 102 ? -2.706 0.402 3.640 1.00 97.81 102 ALA A N 1
ATOM 721 C CA . ALA A 1 102 ? -3.114 0.672 5.009 1.00 97.81 102 ALA A CA 1
ATOM 722 C C . ALA A 1 102 ? -4.512 0.117 5.255 1.00 97.81 102 ALA A C 1
ATOM 724 O O . ALA A 1 102 ? -5.385 0.214 4.394 1.00 97.81 102 ALA A O 1
ATOM 725 N N . LYS A 1 103 ? -4.716 -0.464 6.434 1.00 97.88 103 LYS A N 1
ATOM 726 C CA . LYS A 1 103 ? -6.017 -0.929 6.899 1.00 97.88 103 LYS A CA 1
ATOM 727 C C . LYS A 1 103 ? -6.443 -0.111 8.107 1.00 97.88 103 LYS A C 1
ATOM 729 O O . LYS A 1 103 ? -5.736 -0.096 9.113 1.00 97.88 103 LYS A O 1
ATOM 734 N N . TYR A 1 104 ? -7.619 0.488 8.019 1.00 96.75 104 TYR A N 1
ATOM 735 C CA . TYR A 1 104 ? -8.292 1.217 9.086 1.00 96.75 104 TYR A CA 1
ATOM 736 C C . TYR A 1 104 ? -9.508 0.421 9.543 1.00 96.75 104 TYR A C 1
ATOM 738 O O . TYR A 1 104 ? -10.239 -0.118 8.713 1.00 96.75 104 TYR A O 1
ATOM 746 N N . ARG A 1 105 ? -9.704 0.302 10.854 1.00 96.06 105 ARG A N 1
ATOM 747 C CA . ARG A 1 105 ? -10.896 -0.333 11.426 1.00 96.06 105 ARG A CA 1
ATOM 748 C C . ARG A 1 105 ? -12.119 0.566 11.241 1.00 96.06 105 ARG A C 1
ATOM 750 O O . ARG A 1 105 ? -11.988 1.733 10.883 1.00 96.06 105 ARG A O 1
ATOM 757 N N . ASP A 1 106 ? -13.294 0.013 11.524 1.00 94.38 106 ASP A N 1
ATOM 758 C CA . ASP A 1 106 ? -14.583 0.718 11.463 1.00 94.38 106 ASP A CA 1
ATOM 759 C C . ASP A 1 106 ? -14.621 1.990 12.336 1.00 94.38 106 ASP A C 1
ATOM 761 O O . ASP A 1 106 ? -15.243 2.986 11.985 1.00 94.38 106 ASP A O 1
ATOM 765 N N . ASP A 1 107 ? -13.876 1.993 13.445 1.00 92.44 107 ASP A N 1
ATOM 766 C CA . ASP A 1 107 ? -13.733 3.149 14.338 1.00 92.44 107 ASP A CA 1
ATOM 767 C C . ASP A 1 107 ? -12.731 4.209 13.839 1.00 92.44 107 ASP A C 1
ATOM 769 O O . ASP A 1 107 ? -12.543 5.233 14.493 1.00 92.44 107 ASP A O 1
ATOM 773 N N . GLY A 1 108 ? -12.077 3.977 12.696 1.00 92.69 108 GLY A N 1
ATOM 774 C CA . GLY A 1 108 ? -11.042 4.836 12.125 1.00 92.69 108 GLY A CA 1
ATOM 775 C C . GLY A 1 108 ? -9.632 4.607 12.679 1.00 92.69 108 GLY A C 1
ATOM 776 O O . GLY A 1 108 ? -8.696 5.246 12.203 1.00 92.69 108 GLY A O 1
ATOM 777 N N . SER A 1 109 ? -9.436 3.699 13.642 1.00 94.19 109 SER A N 1
ATOM 778 C CA . SER A 1 109 ? -8.101 3.363 14.157 1.00 94.19 109 SER A CA 1
ATOM 779 C C . SER A 1 109 ? -7.272 2.593 13.124 1.00 94.19 109 SER A C 1
ATOM 781 O O . SER A 1 109 ? -7.794 1.774 12.358 1.00 94.19 109 SER A O 1
ATOM 783 N N . LEU A 1 110 ? -5.952 2.801 13.111 1.00 95.69 110 LEU A N 1
ATOM 784 C CA . LEU A 1 110 ? -5.065 2.035 12.238 1.00 95.69 110 LEU A CA 1
ATOM 785 C C . LEU A 1 110 ? -4.964 0.579 12.728 1.00 95.69 110 LEU A C 1
ATOM 787 O O . LEU A 1 110 ? -4.604 0.295 13.873 1.00 95.69 110 LEU A O 1
ATOM 791 N N . ALA A 1 111 ? -5.265 -0.376 11.850 1.00 96.19 111 ALA A N 1
ATOM 792 C CA . ALA A 1 111 ? -4.990 -1.789 12.093 1.00 96.19 111 ALA A CA 1
ATOM 793 C C . ALA A 1 111 ? -3.540 -2.126 11.743 1.00 96.19 111 ALA A C 1
ATOM 795 O O . ALA A 1 111 ? -2.843 -2.754 12.537 1.00 96.19 111 ALA A O 1
ATOM 796 N N . TRP A 1 112 ? -3.100 -1.713 10.554 1.00 97.12 112 TRP A N 1
ATOM 797 C CA . TRP A 1 112 ? -1.722 -1.840 10.092 1.00 97.12 112 TRP A CA 1
ATOM 798 C C . TRP A 1 112 ? -1.483 -0.961 8.862 1.00 97.12 112 TRP A C 1
ATOM 800 O O . TRP A 1 112 ? -2.407 -0.658 8.110 1.00 97.12 112 TRP A O 1
ATOM 810 N N . ALA A 1 113 ? -0.221 -0.604 8.628 1.00 97.12 113 ALA A N 1
ATOM 811 C CA . ALA A 1 113 ? 0.238 0.030 7.397 1.00 97.12 113 ALA A CA 1
ATOM 812 C C . ALA A 1 113 ? 1.555 -0.604 6.949 1.00 97.12 113 ALA A C 1
ATOM 814 O O . ALA A 1 113 ? 2.474 -0.774 7.758 1.00 97.12 113 ALA A O 1
ATOM 815 N N . THR A 1 114 ? 1.668 -0.911 5.662 1.00 96.50 114 THR A N 1
ATOM 816 C CA . THR A 1 114 ? 2.858 -1.525 5.068 1.00 96.50 114 THR A CA 1
ATOM 817 C C . THR A 1 114 ? 3.209 -0.795 3.788 1.00 96.50 114 THR A C 1
ATOM 819 O O . THR A 1 114 ? 2.421 -0.788 2.843 1.00 96.50 114 THR A O 1
ATOM 822 N N . ASN A 1 115 ? 4.403 -0.203 3.746 1.00 94.75 115 ASN A N 1
ATOM 823 C CA . ASN A 1 115 ? 4.955 0.335 2.513 1.00 94.75 115 ASN A CA 1
ATOM 824 C C . ASN A 1 115 ? 5.737 -0.737 1.750 1.00 94.75 115 ASN A C 1
ATOM 826 O O . ASN A 1 115 ? 6.245 -1.709 2.317 1.00 94.75 115 ASN A O 1
ATOM 830 N N . PHE A 1 116 ? 5.826 -0.551 0.445 1.00 94.94 116 PHE A N 1
ATOM 831 C CA . PHE A 1 116 ? 6.588 -1.383 -0.458 1.00 94.94 116 PHE A CA 1
ATOM 832 C C . PHE A 1 116 ? 7.157 -0.520 -1.578 1.00 94.94 116 PHE A C 1
ATOM 834 O O . PHE A 1 116 ? 6.511 0.398 -2.075 1.00 94.94 116 PHE A O 1
ATOM 841 N N . GLY A 1 117 ? 8.362 -0.867 -1.996 1.00 90.56 117 GLY A N 1
ATOM 842 C CA . GLY A 1 117 ? 9.049 -0.174 -3.065 1.00 90.56 117 GLY A CA 1
ATOM 843 C C . GLY A 1 117 ? 10.543 -0.429 -3.014 1.00 90.56 117 GLY A C 1
ATOM 844 O O . GLY A 1 117 ? 11.030 -1.219 -2.192 1.00 90.56 117 GLY A O 1
ATOM 845 N N . GLY A 1 118 ? 11.249 0.212 -3.930 1.00 90.38 118 GLY A N 1
ATOM 846 C CA . GLY A 1 118 ? 12.696 0.186 -4.038 1.00 90.38 118 GLY A CA 1
ATOM 847 C C . GLY A 1 118 ? 13.252 1.560 -4.363 1.00 90.38 118 GLY A C 1
ATOM 848 O O . GLY A 1 118 ? 12.706 2.587 -4.002 1.00 90.38 118 GLY A O 1
ATOM 849 N N . THR A 1 119 ? 14.372 1.597 -5.072 1.00 92.19 119 THR A N 1
ATOM 850 C CA . THR A 1 119 ? 15.030 2.860 -5.441 1.00 92.19 119 THR A CA 1
ATOM 851 C C . THR A 1 119 ? 14.313 3.631 -6.558 1.00 92.19 119 THR A C 1
ATOM 853 O O . THR A 1 119 ? 14.746 4.722 -6.926 1.00 92.19 119 THR A O 1
ATOM 856 N N . GLY A 1 120 ? 13.251 3.065 -7.137 1.00 92.56 120 GLY A N 1
ATOM 857 C CA . GLY A 1 120 ? 12.482 3.635 -8.244 1.00 92.56 120 GLY A CA 1
ATOM 858 C C . GLY A 1 120 ? 11.063 4.010 -7.829 1.00 92.56 120 GLY A C 1
ATOM 859 O O . GLY A 1 120 ? 10.738 4.001 -6.654 1.00 92.56 120 GLY A O 1
ATOM 860 N N . ALA A 1 121 ? 10.231 4.386 -8.800 1.00 93.38 121 ALA A N 1
ATOM 861 C CA . ALA A 1 121 ? 8.833 4.704 -8.551 1.00 93.38 121 ALA A CA 1
ATOM 862 C C . ALA A 1 121 ? 7.975 3.435 -8.601 1.00 93.38 121 ALA A C 1
ATOM 864 O O . ALA A 1 121 ? 7.923 2.749 -9.632 1.00 93.38 121 ALA A O 1
ATOM 865 N N . ASP A 1 122 ? 7.239 3.190 -7.525 1.00 94.94 122 ASP A N 1
ATOM 866 C CA . ASP A 1 122 ? 6.375 2.033 -7.342 1.00 94.94 122 ASP A CA 1
ATOM 867 C C . ASP A 1 122 ? 4.937 2.525 -7.153 1.00 94.94 122 ASP A C 1
ATOM 869 O O . ASP A 1 122 ? 4.531 2.979 -6.087 1.00 94.94 122 ASP A O 1
ATOM 873 N N . LEU A 1 123 ? 4.167 2.502 -8.244 1.00 96.19 123 LEU A N 1
ATOM 874 C CA . LEU A 1 123 ? 2.844 3.117 -8.319 1.00 96.19 123 LEU A CA 1
ATOM 875 C C . LEU A 1 123 ? 1.764 2.025 -8.380 1.00 96.19 123 LEU A C 1
ATOM 877 O O . LEU A 1 123 ? 1.529 1.471 -9.467 1.00 96.19 123 LEU A O 1
ATOM 881 N N . PRO A 1 124 ? 1.114 1.686 -7.251 1.00 97.50 124 PRO A N 1
ATOM 882 C CA . PRO A 1 124 ? -0.058 0.826 -7.249 1.00 97.50 124 PRO A CA 1
ATOM 883 C C . PRO A 1 124 ? -1.234 1.516 -7.933 1.00 97.50 124 PRO A C 1
ATOM 885 O O . PRO A 1 124 ? -1.455 2.713 -7.758 1.00 97.50 124 PRO A O 1
ATOM 888 N N . SER A 1 125 ? -2.001 0.748 -8.697 1.00 97.94 125 SER A N 1
ATOM 889 C CA . SER A 1 125 ? -3.161 1.233 -9.443 1.00 97.94 125 SER A CA 1
ATOM 890 C C . SER A 1 125 ? -4.494 0.777 -8.868 1.00 97.94 125 SER A C 1
ATOM 892 O O . SER A 1 125 ? -5.473 1.483 -9.059 1.00 97.94 125 SER A O 1
ATOM 894 N N . ASP A 1 126 ? -4.548 -0.396 -8.230 1.00 98.31 126 ASP A N 1
ATOM 895 C CA . ASP A 1 126 ? -5.798 -0.965 -7.716 1.00 98.31 126 ASP A CA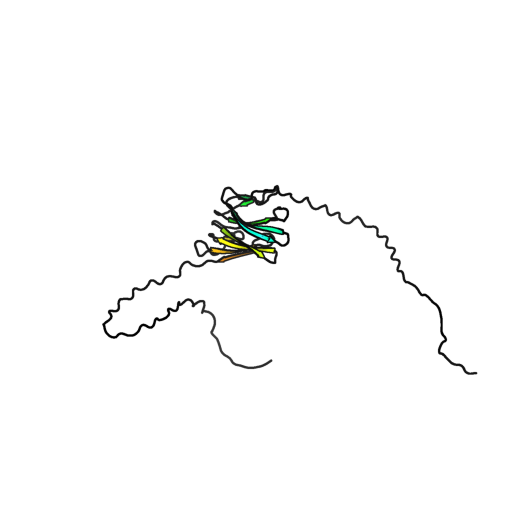 1
ATOM 896 C C . ASP A 1 126 ? -5.539 -2.067 -6.675 1.00 98.31 126 ASP A C 1
ATOM 898 O O . ASP A 1 126 ? -4.422 -2.603 -6.589 1.00 98.31 126 ASP A O 1
ATOM 902 N N . LEU A 1 127 ? -6.579 -2.438 -5.925 1.00 98.50 127 LEU A N 1
ATOM 903 C CA . LEU A 1 127 ? -6.561 -3.533 -4.961 1.00 98.50 127 LEU A CA 1
ATOM 904 C C . LEU A 1 127 ? -7.818 -4.409 -5.035 1.00 98.50 127 LEU A C 1
ATOM 906 O O . LEU A 1 127 ? -8.896 -3.964 -5.411 1.00 98.50 127 LEU A O 1
ATOM 910 N N . ALA A 1 128 ? -7.693 -5.657 -4.592 1.00 98.38 128 ALA A N 1
ATOM 911 C CA . ALA A 1 128 ? -8.815 -6.564 -4.382 1.00 98.38 128 ALA A CA 1
ATOM 912 C C . ALA A 1 128 ? -8.611 -7.389 -3.109 1.00 98.38 128 ALA A C 1
ATOM 914 O O . ALA A 1 128 ? -7.503 -7.848 -2.825 1.00 98.38 128 ALA A O 1
ATOM 915 N N . LEU A 1 129 ? -9.683 -7.615 -2.352 1.00 98.31 129 LEU A N 1
ATOM 916 C CA . LEU A 1 129 ? -9.642 -8.492 -1.184 1.00 98.31 129 LEU A CA 1
ATOM 917 C C . LEU A 1 129 ? -9.609 -9.961 -1.598 1.00 98.31 129 LEU A C 1
ATOM 919 O O . LEU A 1 129 ? -10.201 -10.365 -2.601 1.00 98.31 129 LEU A O 1
ATOM 923 N N . THR A 1 130 ? -8.933 -10.773 -0.795 1.00 97.81 130 THR A N 1
ATOM 924 C CA . THR A 1 130 ? -8.912 -12.226 -0.953 1.00 97.81 130 THR A CA 1
ATOM 925 C C . THR A 1 130 ? -9.754 -12.901 0.126 1.00 97.81 130 THR A C 1
ATOM 927 O O . THR A 1 130 ? -9.953 -12.360 1.210 1.00 97.81 130 THR A O 1
ATOM 930 N N . ALA A 1 131 ? -10.255 -14.108 -0.156 1.00 95.94 131 ALA A N 1
ATOM 931 C CA . ALA A 1 131 ? -11.132 -14.840 0.766 1.00 95.94 131 ALA A CA 1
ATOM 932 C C . ALA A 1 131 ? -10.470 -15.177 2.119 1.00 95.94 131 ALA A C 1
ATOM 934 O O . ALA A 1 131 ? -11.161 -15.349 3.116 1.00 95.94 131 ALA A O 1
ATOM 935 N N . ASP A 1 132 ? -9.137 -15.238 2.169 1.00 95.56 132 ASP A N 1
ATOM 936 C CA . ASP A 1 132 ? -8.343 -15.397 3.394 1.00 95.56 132 ASP A CA 1
ATOM 937 C C . ASP A 1 132 ? -8.123 -14.076 4.161 1.00 95.56 132 ASP A C 1
ATOM 939 O O . ASP A 1 132 ? -7.262 -14.002 5.036 1.00 95.56 132 ASP A O 1
ATOM 943 N N . GLY A 1 133 ? -8.865 -13.015 3.824 1.00 94.81 133 GLY A N 1
ATOM 944 C CA . GLY A 1 133 ? -8.777 -11.697 4.460 1.00 94.81 133 GLY A CA 1
ATOM 945 C C . GLY A 1 133 ? -7.537 -10.889 4.069 1.00 94.81 133 GLY A C 1
ATOM 946 O O . GLY A 1 133 ? -7.288 -9.833 4.645 1.00 94.81 133 GLY A O 1
ATOM 947 N N . GLY A 1 134 ? -6.745 -11.390 3.119 1.00 97.38 134 GLY A N 1
ATOM 948 C CA . GLY A 1 134 ? -5.621 -10.675 2.533 1.00 97.38 134 GLY A CA 1
ATOM 949 C C . GLY A 1 134 ? -6.053 -9.682 1.457 1.00 97.38 134 GLY A C 1
ATOM 950 O O . GLY A 1 134 ? -7.237 -9.448 1.208 1.00 97.38 134 GLY A O 1
ATOM 951 N N . VAL A 1 135 ? -5.057 -9.108 0.791 1.00 98.25 135 VAL A N 1
ATOM 952 C CA . VAL A 1 135 ? -5.267 -8.149 -0.294 1.00 98.25 135 VAL A CA 1
ATOM 953 C C . VAL A 1 135 ? -4.272 -8.402 -1.413 1.00 98.25 135 VAL A C 1
ATOM 955 O O . VAL A 1 135 ? -3.090 -8.644 -1.171 1.00 98.25 135 VAL A O 1
ATOM 958 N N . VAL A 1 136 ? -4.759 -8.367 -2.647 1.00 98.31 136 VAL A N 1
ATOM 959 C CA . VAL A 1 136 ? -3.942 -8.355 -3.856 1.00 98.31 136 VAL A CA 1
ATOM 960 C C . VAL A 1 136 ? -3.900 -6.934 -4.386 1.00 98.31 136 VAL A C 1
ATOM 962 O O . VAL A 1 136 ? -4.934 -6.293 -4.520 1.00 98.31 136 VAL A O 1
ATOM 965 N N . VAL A 1 137 ? -2.704 -6.456 -4.696 1.00 98.38 137 VAL A N 1
ATOM 966 C CA . VAL A 1 137 ? -2.441 -5.132 -5.250 1.00 98.38 137 VAL A CA 1
ATOM 967 C C . VAL A 1 137 ? -1.841 -5.298 -6.635 1.00 98.38 137 VAL A C 1
ATOM 969 O O . VAL A 1 137 ? -0.995 -6.169 -6.861 1.00 98.38 137 VAL A O 1
ATOM 972 N N . THR A 1 138 ? -2.267 -4.442 -7.554 1.00 98.00 138 THR A N 1
ATOM 973 C CA . THR A 1 138 ? -1.675 -4.330 -8.887 1.00 98.00 138 THR A CA 1
ATOM 974 C C . THR A 1 138 ? -1.086 -2.948 -9.086 1.00 98.00 138 THR A C 1
ATOM 976 O O . THR A 1 138 ? -1.442 -1.997 -8.389 1.00 98.00 138 THR A O 1
ATOM 979 N N . GLY A 1 139 ? -0.170 -2.829 -10.035 1.00 96.94 139 GLY A N 1
ATOM 980 C CA . GLY A 1 139 ? 0.393 -1.539 -10.380 1.00 96.94 139 GLY A CA 1
ATOM 981 C C . GLY A 1 139 ? 1.580 -1.655 -11.298 1.00 96.94 139 GLY A C 1
ATOM 982 O O . GLY A 1 139 ? 1.721 -2.610 -12.061 1.00 96.94 139 GLY A O 1
ATOM 983 N N . THR A 1 140 ? 2.444 -0.658 -11.202 1.00 95.62 140 THR A N 1
ATOM 984 C CA . THR A 1 140 ? 3.640 -0.539 -12.024 1.00 95.62 140 THR A CA 1
ATOM 985 C C . THR A 1 140 ? 4.845 -0.186 -11.180 1.00 95.62 140 THR A C 1
ATOM 987 O O . THR A 1 140 ? 4.745 0.610 -10.252 1.00 95.62 140 THR A O 1
ATOM 990 N N . ILE A 1 141 ? 5.986 -0.750 -11.545 1.00 94.31 141 ILE A N 1
ATOM 991 C CA . ILE A 1 141 ? 7.257 -0.556 -10.859 1.00 94.31 141 ILE A CA 1
ATOM 992 C C . ILE A 1 141 ? 8.345 -0.197 -11.857 1.00 94.31 141 ILE A C 1
ATOM 994 O O . ILE A 1 141 ? 8.326 -0.636 -13.011 1.00 94.31 141 ILE A O 1
ATOM 998 N N . THR A 1 142 ? 9.301 0.606 -11.410 1.00 92.75 142 THR A N 1
ATOM 999 C CA . THR A 1 142 ? 10.501 0.941 -12.192 1.00 92.75 142 THR A CA 1
ATOM 1000 C C . THR A 1 142 ? 11.778 0.412 -11.543 1.00 92.75 142 THR A C 1
ATOM 1002 O O . THR A 1 142 ? 12.855 0.569 -12.114 1.00 92.75 142 THR A O 1
ATOM 1005 N N . SER A 1 143 ? 11.681 -0.195 -10.355 1.00 87.62 143 SER A N 1
ATOM 1006 C CA . SER A 1 143 ? 12.808 -0.801 -9.646 1.00 87.62 143 SER A CA 1
ATOM 1007 C C . SER A 1 143 ? 12.618 -2.306 -9.470 1.00 87.62 143 SER A C 1
ATOM 1009 O O . SER A 1 143 ? 11.504 -2.820 -9.442 1.00 87.62 143 SER A O 1
ATOM 1011 N N . GLY A 1 144 ? 13.732 -3.034 -9.399 1.00 86.50 144 GLY A N 1
ATOM 1012 C CA . GLY A 1 144 ? 13.752 -4.497 -9.345 1.00 86.50 144 GLY A CA 1
ATOM 1013 C C . GLY A 1 144 ? 13.536 -5.086 -7.958 1.00 86.50 144 GLY A C 1
ATOM 1014 O O . GLY A 1 144 ? 14.059 -6.164 -7.695 1.00 86.50 144 GLY A O 1
ATOM 1015 N N . THR A 1 145 ? 12.825 -4.406 -7.059 1.00 90.31 145 THR A N 1
ATOM 1016 C CA . THR A 1 145 ? 12.559 -4.908 -5.705 1.00 90.31 145 THR A CA 1
ATOM 1017 C C . THR A 1 145 ? 11.119 -4.660 -5.287 1.00 90.31 145 THR A C 1
ATOM 1019 O O . THR A 1 145 ? 10.612 -3.554 -5.411 1.00 90.31 145 THR A O 1
ATOM 1022 N N . LEU A 1 146 ? 10.479 -5.687 -4.735 1.00 88.69 146 LEU A N 1
ATOM 1023 C CA . LEU A 1 146 ? 9.129 -5.651 -4.176 1.00 88.69 146 LEU A CA 1
ATOM 1024 C C . LEU A 1 146 ? 9.112 -6.383 -2.829 1.00 88.69 146 LEU A C 1
ATOM 1026 O O . LEU A 1 146 ? 10.051 -7.101 -2.511 1.00 88.69 146 LEU A O 1
ATOM 1030 N N . CYS A 1 147 ? 8.040 -6.264 -2.041 1.00 87.12 147 CYS A N 1
ATOM 1031 C CA . CYS A 1 147 ? 7.847 -7.079 -0.830 1.00 87.12 147 CYS A CA 1
ATOM 1032 C C . CYS A 1 147 ? 9.036 -7.069 0.134 1.00 87.12 147 CYS A C 1
ATOM 1034 O O . CYS A 1 147 ? 9.672 -8.102 0.352 1.00 87.12 147 CYS A O 1
ATOM 1036 N N . SER A 1 148 ? 9.331 -5.897 0.696 1.00 80.31 148 SER A N 1
ATOM 1037 C CA . SER A 1 148 ? 10.439 -5.726 1.644 1.00 80.31 148 SER A CA 1
ATOM 1038 C C . SER A 1 148 ? 11.807 -6.035 1.017 1.00 80.31 148 SER A C 1
ATOM 1040 O O . SER A 1 148 ? 12.635 -6.723 1.609 1.00 80.31 148 SER A O 1
ATOM 1042 N N . GLY A 1 149 ? 12.038 -5.542 -0.204 1.00 80.50 149 GLY A N 1
ATOM 1043 C CA . GLY A 1 149 ? 13.339 -5.633 -0.873 1.00 80.50 149 GLY A CA 1
ATOM 1044 C C . GLY A 1 149 ? 13.614 -6.949 -1.608 1.00 80.50 149 GLY A C 1
ATOM 1045 O O . GLY A 1 149 ? 14.737 -7.165 -2.062 1.00 80.50 149 GLY A O 1
ATOM 1046 N N . ARG A 1 150 ? 12.625 -7.840 -1.757 1.00 87.12 150 ARG A N 1
ATOM 1047 C CA . ARG A 1 150 ? 12.788 -9.077 -2.532 1.00 87.12 150 ARG A CA 1
ATOM 1048 C C . ARG A 1 150 ? 12.989 -8.750 -4.015 1.00 87.12 150 ARG A C 1
ATOM 1050 O O . ARG A 1 150 ? 12.179 -8.015 -4.585 1.00 87.12 150 ARG A O 1
ATOM 1057 N N . PRO A 1 151 ? 14.030 -9.302 -4.659 1.00 88.44 151 PRO A N 1
ATOM 1058 C CA . PRO A 1 151 ? 14.331 -8.981 -6.042 1.00 88.44 151 PRO A CA 1
ATOM 1059 C C . PRO A 1 151 ? 13.253 -9.519 -6.987 1.00 88.44 151 PRO A C 1
ATOM 1061 O O . PRO A 1 151 ? 12.798 -10.656 -6.856 1.00 88.44 151 PRO A O 1
ATOM 1064 N N . VAL A 1 152 ? 12.892 -8.710 -7.977 1.00 89.81 152 VAL A N 1
ATOM 1065 C CA . VAL A 1 152 ? 12.035 -9.070 -9.108 1.00 89.81 152 VAL A CA 1
ATOM 1066 C C . VAL A 1 152 ? 12.709 -8.650 -10.410 1.00 89.81 152 VAL A C 1
ATOM 1068 O O . VAL A 1 152 ? 13.458 -7.675 -10.462 1.00 89.81 152 VAL A O 1
ATOM 1071 N N . THR A 1 153 ? 12.482 -9.405 -11.482 1.00 88.31 153 THR A N 1
ATOM 1072 C CA . THR A 1 153 ? 13.071 -9.089 -12.786 1.00 88.31 153 THR A CA 1
ATOM 1073 C C . THR A 1 153 ? 12.237 -8.040 -13.503 1.00 88.31 153 THR A C 1
ATOM 1075 O O . THR A 1 153 ? 11.078 -8.294 -13.818 1.00 88.31 153 THR A O 1
ATOM 1078 N N . ILE A 1 154 ? 12.867 -6.905 -13.805 1.00 86.81 154 ILE A N 1
ATOM 1079 C CA . ILE A 1 154 ? 12.322 -5.864 -14.675 1.00 86.81 154 ILE A CA 1
ATOM 1080 C C . ILE A 1 154 ? 13.015 -5.958 -16.027 1.00 86.81 154 ILE A C 1
ATOM 1082 O O . ILE A 1 154 ? 14.239 -6.083 -16.102 1.00 86.81 154 ILE A O 1
ATOM 1086 N N . VAL A 1 155 ? 12.231 -5.951 -17.096 1.00 81.38 155 VAL A N 1
ATOM 1087 C CA . VAL A 1 155 ? 12.693 -6.130 -18.472 1.00 81.38 155 VAL A CA 1
ATOM 1088 C C . VAL A 1 155 ? 12.555 -4.836 -19.283 1.00 81.38 155 VAL A C 1
ATOM 1090 O O . VAL A 1 155 ? 13.375 -4.607 -20.174 1.00 81.38 155 VAL A O 1
ATOM 1093 N N . GLY A 1 156 ? 11.551 -4.001 -18.991 1.00 77.56 156 GLY A N 1
ATOM 1094 C CA . GLY A 1 156 ? 11.351 -2.682 -19.609 1.00 77.56 156 GLY A CA 1
ATOM 1095 C C . GLY A 1 156 ? 11.739 -1.504 -18.704 1.00 77.56 156 GLY A C 1
ATOM 1096 O O . GLY A 1 156 ? 12.218 -1.684 -17.590 1.00 77.56 156 GLY A O 1
ATOM 1097 N N . ALA A 1 157 ? 11.496 -0.271 -19.161 1.00 84.12 157 ALA A N 1
ATOM 1098 C CA . ALA A 1 157 ? 11.648 0.930 -18.317 1.00 84.12 157 ALA A CA 1
ATOM 1099 C C . ALA A 1 157 ? 10.654 0.973 -17.135 1.00 84.12 157 ALA A C 1
ATOM 1101 O O . ALA A 1 157 ? 10.889 1.644 -16.130 1.00 84.12 157 ALA A O 1
ATOM 1102 N N . ARG A 1 158 ? 9.527 0.273 -17.279 1.00 89.12 158 ARG A N 1
ATOM 1103 C CA . ARG A 1 158 ? 8.484 0.096 -16.274 1.00 89.12 158 ARG A CA 1
ATOM 1104 C C . ARG A 1 158 ? 7.748 -1.200 -16.575 1.00 89.12 158 ARG A C 1
ATOM 1106 O O . ARG A 1 158 ? 7.287 -1.374 -17.701 1.00 89.12 158 ARG A O 1
ATOM 1113 N N . ASP A 1 159 ? 7.585 -2.043 -15.568 1.00 93.19 159 ASP A N 1
ATOM 1114 C CA . ASP A 1 159 ? 6.829 -3.288 -15.683 1.00 93.19 159 ASP A CA 1
ATOM 1115 C C . ASP A 1 159 ? 5.618 -3.271 -14.753 1.00 93.19 159 ASP A C 1
ATOM 1117 O O . ASP A 1 159 ? 5.570 -2.523 -13.772 1.00 93.19 159 ASP A O 1
ATOM 1121 N N . ALA A 1 160 ? 4.614 -4.079 -15.085 1.00 94.69 160 ALA A N 1
ATOM 1122 C CA . ALA A 1 160 ? 3.470 -4.273 -14.210 1.00 94.69 160 ALA A CA 1
ATOM 1123 C C . ALA A 1 160 ? 3.852 -5.194 -13.044 1.00 94.69 160 ALA A C 1
ATOM 1125 O O . ALA A 1 160 ? 4.767 -6.009 -13.163 1.00 94.69 160 ALA A O 1
ATOM 1126 N N . PHE A 1 161 ? 3.131 -5.114 -11.932 1.00 95.38 161 PHE A N 1
ATOM 1127 C CA . PHE A 1 161 ? 3.257 -6.085 -10.853 1.00 95.38 161 PHE A CA 1
ATOM 1128 C C . PHE A 1 161 ? 1.902 -6.565 -10.350 1.00 95.38 161 PHE A C 1
ATOM 1130 O O . PHE A 1 161 ? 0.890 -5.871 -10.460 1.00 95.38 161 PHE A O 1
ATOM 1137 N N . VAL A 1 162 ? 1.920 -7.755 -9.755 1.00 96.62 162 VAL A N 1
ATOM 1138 C CA . VAL A 1 162 ? 0.850 -8.275 -8.904 1.00 96.62 162 VAL A CA 1
ATOM 1139 C C . VAL A 1 162 ? 1.484 -8.714 -7.593 1.00 96.62 162 VAL A C 1
ATOM 1141 O O . VAL A 1 162 ? 2.485 -9.433 -7.593 1.00 96.62 162 VAL A O 1
ATOM 1144 N N . MET A 1 163 ? 0.919 -8.282 -6.474 1.00 96.44 163 MET A N 1
ATOM 1145 C CA . MET A 1 163 ? 1.445 -8.545 -5.137 1.00 96.44 163 MET A CA 1
ATOM 1146 C C . MET A 1 163 ? 0.325 -8.964 -4.198 1.00 96.44 163 MET A C 1
ATOM 1148 O O . MET A 1 163 ? -0.758 -8.400 -4.275 1.00 96.44 163 MET A O 1
ATOM 1152 N N . LYS A 1 164 ? 0.582 -9.909 -3.290 1.00 97.44 164 LYS A N 1
ATOM 1153 C CA . LYS A 1 164 ? -0.363 -10.295 -2.235 1.00 97.44 164 LYS A CA 1
ATOM 1154 C C . LYS A 1 164 ? 0.187 -9.992 -0.849 1.00 97.44 164 LYS A C 1
ATOM 1156 O O . LYS A 1 164 ? 1.306 -10.391 -0.525 1.00 97.44 164 LYS A O 1
ATOM 1161 N N . PHE A 1 165 ? -0.654 -9.401 -0.010 1.00 98.00 165 PHE A N 1
ATOM 1162 C CA . PHE A 1 165 ? -0.451 -9.237 1.424 1.00 98.00 165 PHE A CA 1
ATOM 1163 C C . PHE A 1 165 ? -1.395 -10.144 2.219 1.00 98.00 165 PHE A C 1
ATOM 1165 O O . PHE A 1 165 ? -2.499 -10.469 1.775 1.00 98.00 165 PHE A O 1
ATOM 1172 N N . SER A 1 166 ? -0.948 -10.556 3.404 1.00 97.81 166 SER A N 1
ATOM 1173 C CA . SER A 1 166 ? -1.768 -11.241 4.402 1.00 97.81 166 SER A CA 1
ATOM 1174 C C . SER A 1 166 ? -2.799 -10.293 5.022 1.00 97.81 166 SER A C 1
ATOM 1176 O O . SER A 1 166 ? -2.686 -9.072 4.913 1.00 97.81 166 SER A O 1
ATOM 1178 N N . ALA A 1 167 ? -3.757 -10.851 5.767 1.00 96.81 167 ALA A N 1
ATOM 1179 C CA . ALA A 1 167 ? -4.720 -10.075 6.555 1.00 96.81 167 ALA A CA 1
ATOM 1180 C C . ALA A 1 167 ? -4.071 -9.150 7.606 1.00 96.81 167 ALA A C 1
ATOM 1182 O O . ALA A 1 167 ? -4.685 -8.181 8.057 1.00 96.81 167 ALA A O 1
ATOM 1183 N N . THR A 1 168 ? -2.822 -9.439 7.979 1.00 96.88 168 THR A N 1
ATOM 1184 C CA . THR A 1 168 ? -2.000 -8.670 8.924 1.00 96.88 168 THR A CA 1
ATOM 1185 C C . THR A 1 168 ? -1.035 -7.698 8.236 1.00 96.88 168 THR A C 1
ATOM 1187 O O . THR A 1 168 ? -0.169 -7.132 8.896 1.00 96.88 168 THR A O 1
ATOM 1190 N N . GLY A 1 169 ? -1.133 -7.527 6.913 1.00 96.25 169 GLY A N 1
ATOM 1191 C CA . GLY A 1 169 ? -0.311 -6.576 6.160 1.00 96.25 169 GLY A CA 1
ATOM 1192 C C . GLY A 1 169 ? 1.099 -7.060 5.818 1.00 96.25 169 GLY A C 1
ATOM 1193 O O . GLY A 1 169 ? 1.923 -6.263 5.373 1.00 96.25 169 GLY A O 1
ATOM 1194 N N . SER A 1 170 ? 1.416 -8.346 5.994 1.00 96.00 170 SER A N 1
ATOM 1195 C CA . SER A 1 170 ? 2.716 -8.905 5.590 1.00 96.00 170 SER A CA 1
ATOM 1196 C C . SER A 1 170 ? 2.693 -9.292 4.113 1.00 96.00 170 SER A C 1
ATOM 1198 O O . SER A 1 170 ? 1.787 -10.015 3.700 1.00 96.00 170 SER A O 1
ATOM 1200 N N . CYS A 1 171 ? 3.676 -8.878 3.302 1.00 95.12 171 CYS A N 1
ATOM 1201 C CA . CYS A 1 171 ? 3.735 -9.381 1.925 1.00 95.12 171 CYS A CA 1
ATOM 1202 C C . CYS A 1 171 ? 4.018 -10.895 1.907 1.00 95.12 171 CYS A C 1
ATOM 1204 O O . CYS A 1 171 ? 4.992 -11.373 2.491 1.00 95.12 171 CYS A O 1
ATOM 1206 N N . ILE A 1 172 ? 3.191 -11.636 1.169 1.00 96.06 172 ILE A N 1
ATOM 1207 C CA . ILE A 1 172 ? 3.320 -13.078 0.953 1.00 96.06 172 ILE A CA 1
ATOM 1208 C C . ILE A 1 172 ? 4.158 -13.346 -0.304 1.00 96.06 172 ILE A C 1
ATOM 1210 O O . ILE A 1 172 ? 5.186 -14.026 -0.239 1.00 96.06 172 ILE A O 1
ATOM 1214 N N . TRP A 1 173 ? 3.744 -12.787 -1.445 1.00 95.06 173 TRP A N 1
ATOM 1215 C CA . TRP A 1 173 ? 4.407 -12.955 -2.739 1.00 95.06 173 TRP A CA 1
ATOM 1216 C C . TRP A 1 173 ? 4.233 -11.723 -3.631 1.00 95.06 173 TRP A C 1
ATOM 1218 O O . TRP A 1 173 ? 3.282 -10.957 -3.479 1.00 95.06 173 TRP A O 1
ATOM 1228 N N . ALA A 1 174 ? 5.140 -11.573 -4.596 1.00 94.75 174 ALA A N 1
ATOM 1229 C CA . ALA A 1 174 ? 5.058 -10.585 -5.663 1.00 94.75 174 ALA A CA 1
ATOM 1230 C C . ALA A 1 174 ? 5.564 -11.163 -6.982 1.00 94.75 174 ALA A C 1
ATOM 1232 O O . ALA A 1 174 ? 6.483 -11.982 -7.005 1.00 94.75 174 ALA A O 1
ATOM 1233 N N . ILE A 1 175 ? 4.960 -10.708 -8.073 1.00 92.12 175 ILE A N 1
ATOM 1234 C CA . ILE A 1 175 ? 5.293 -11.087 -9.441 1.00 92.12 175 ILE A CA 1
ATOM 1235 C C . ILE A 1 175 ? 5.424 -9.802 -10.253 1.00 92.12 175 ILE A C 1
ATOM 1237 O O . ILE A 1 175 ? 4.492 -9.000 -10.281 1.00 92.12 175 ILE A O 1
ATOM 1241 N N . ALA A 1 176 ? 6.556 -9.630 -10.934 1.00 92.94 176 ALA A N 1
ATOM 1242 C CA . ALA A 1 176 ? 6.717 -8.618 -11.972 1.00 92.94 176 ALA A CA 1
ATOM 1243 C C . ALA A 1 176 ? 6.345 -9.210 -13.339 1.00 92.94 176 ALA A C 1
ATOM 1245 O O . ALA A 1 176 ? 6.696 -10.348 -13.661 1.00 92.94 176 ALA A O 1
ATOM 1246 N N . ILE A 1 177 ? 5.614 -8.436 -14.134 1.00 91.12 177 ILE A N 1
ATOM 1247 C CA . ILE A 1 177 ? 5.106 -8.802 -15.452 1.00 91.12 177 ILE A CA 1
ATOM 1248 C C . ILE A 1 177 ? 5.659 -7.785 -16.449 1.00 91.12 177 ILE A C 1
ATOM 1250 O O . ILE A 1 177 ? 5.168 -6.660 -16.559 1.00 91.12 177 ILE A O 1
ATOM 1254 N N . GLY A 1 178 ? 6.688 -8.215 -17.176 1.00 85.56 178 GLY A N 1
ATOM 1255 C CA . GLY A 1 178 ? 7.444 -7.391 -18.110 1.00 85.56 178 GLY A CA 1
ATOM 1256 C C . GLY A 1 178 ? 7.684 -8.071 -19.447 1.00 85.56 178 GLY A C 1
ATOM 1257 O O . GLY A 1 178 ? 7.838 -9.292 -19.539 1.00 85.56 178 GLY A O 1
ATOM 1258 N N . GLY A 1 179 ? 7.725 -7.270 -20.507 1.00 75.81 179 GLY A N 1
ATOM 1259 C CA . GLY A 1 179 ? 8.056 -7.723 -21.851 1.00 75.81 179 GLY A CA 1
ATOM 1260 C C . GLY A 1 179 ? 9.396 -7.156 -22.296 1.00 75.81 179 GLY A C 1
ATOM 1261 O O . GLY A 1 179 ? 9.670 -5.977 -22.109 1.00 75.81 179 GLY A O 1
ATOM 1262 N N . ARG A 1 180 ? 10.220 -7.965 -22.971 1.00 67.75 180 ARG A N 1
ATOM 1263 C CA . ARG A 1 180 ? 11.385 -7.421 -23.676 1.00 67.75 180 ARG A CA 1
ATOM 1264 C C . ARG A 1 180 ? 10.923 -6.505 -24.798 1.00 67.75 180 ARG A C 1
ATOM 1266 O O . ARG A 1 180 ? 10.196 -6.919 -25.706 1.00 67.75 180 ARG A O 1
ATOM 1273 N N . GLU A 1 181 ? 11.404 -5.276 -24.772 1.00 68.50 181 GLU A N 1
ATOM 1274 C CA . GLU A 1 181 ? 11.249 -4.355 -25.881 1.00 68.50 181 GLU A CA 1
ATOM 1275 C C . GLU A 1 181 ? 12.039 -4.910 -27.070 1.00 68.50 181 GLU A C 1
ATOM 1277 O O . GLU A 1 181 ? 13.265 -4.811 -27.118 1.00 68.50 181 GLU A O 1
ATOM 1282 N N . ARG A 1 182 ? 11.339 -5.598 -27.983 1.00 55.75 182 ARG A N 1
ATOM 1283 C CA . ARG A 1 182 ? 11.591 -5.712 -29.434 1.00 55.75 182 ARG A CA 1
ATOM 1284 C C . ARG A 1 182 ? 10.865 -6.940 -29.982 1.00 55.75 182 ARG A C 1
ATOM 1286 O O . ARG A 1 182 ? 11.391 -8.052 -29.989 1.00 55.75 182 ARG A O 1
ATOM 1293 N N . CYS A 1 183 ? 9.752 -6.700 -30.667 1.00 51.06 183 CYS A N 1
ATOM 1294 C CA . CYS A 1 183 ? 9.599 -7.371 -31.950 1.00 51.06 183 CYS A CA 1
ATOM 1295 C C . CYS A 1 183 ? 10.656 -6.721 -32.857 1.00 51.06 183 CYS A C 1
ATOM 1297 O O . CYS A 1 183 ? 10.488 -5.568 -33.257 1.00 51.06 183 CYS A O 1
ATOM 1299 N N . ARG A 1 184 ? 11.801 -7.374 -33.116 1.00 52.59 184 ARG A N 1
ATOM 1300 C CA . ARG A 1 184 ? 12.728 -6.883 -34.149 1.00 52.59 184 ARG A CA 1
ATOM 1301 C C . ARG A 1 184 ? 11.903 -6.801 -35.432 1.00 52.59 184 ARG A C 1
ATOM 1303 O O . ARG A 1 184 ? 11.611 -7.837 -36.023 1.00 52.59 184 ARG A O 1
ATOM 1310 N N . ARG A 1 185 ? 11.513 -5.594 -35.867 1.00 54.41 185 ARG A N 1
ATOM 1311 C CA . ARG A 1 185 ? 11.090 -5.377 -37.253 1.00 54.41 185 ARG A CA 1
ATOM 1312 C C . ARG A 1 185 ? 12.268 -5.868 -38.076 1.00 54.41 185 ARG A C 1
ATOM 1314 O O . ARG A 1 185 ? 13.307 -5.211 -38.087 1.00 54.41 185 ARG A O 1
ATOM 1321 N N . GLY A 1 186 ? 12.143 -7.064 -38.653 1.00 53.22 186 GLY A N 1
ATOM 1322 C CA . GLY A 1 186 ? 13.153 -7.605 -39.546 1.00 53.22 186 GLY A CA 1
ATOM 1323 C C . GLY A 1 186 ? 13.476 -6.496 -40.528 1.00 53.22 186 GLY A C 1
ATOM 1324 O O . GLY A 1 186 ? 12.560 -5.954 -41.155 1.00 53.22 186 GLY A O 1
ATOM 1325 N N . THR A 1 187 ? 14.740 -6.076 -40.568 1.00 56.09 187 THR A N 1
ATOM 1326 C CA . THR A 1 187 ? 15.194 -5.111 -41.558 1.00 56.09 187 THR A CA 1
ATOM 1327 C C . THR A 1 187 ? 14.673 -5.627 -42.889 1.00 56.09 187 THR A C 1
ATOM 1329 O O . THR A 1 187 ? 14.939 -6.772 -43.266 1.00 56.09 187 THR A O 1
ATOM 1332 N N . ARG A 1 188 ? 13.807 -4.851 -43.556 1.00 53.03 188 ARG A N 1
ATOM 1333 C CA . ARG A 1 188 ? 13.372 -5.200 -44.906 1.00 53.03 188 ARG A CA 1
ATOM 1334 C C . ARG A 1 188 ? 14.664 -5.294 -45.698 1.00 53.03 188 ARG A C 1
ATOM 1336 O O . ARG A 1 188 ? 15.249 -4.262 -46.008 1.00 53.03 188 ARG A O 1
ATOM 1343 N N . ARG A 1 189 ? 15.136 -6.513 -45.989 1.00 48.19 189 ARG A N 1
ATOM 1344 C CA . ARG A 1 189 ? 16.171 -6.695 -47.003 1.00 48.19 189 ARG A CA 1
ATOM 1345 C C . ARG A 1 189 ? 15.612 -5.978 -48.228 1.00 48.19 189 ARG A C 1
ATOM 1347 O O . ARG A 1 189 ? 14.514 -6.360 -48.655 1.00 48.19 189 ARG A O 1
ATOM 1354 N N . PRO A 1 190 ? 16.262 -4.926 -48.757 1.00 47.53 190 PRO A N 1
ATOM 1355 C CA . PRO A 1 190 ? 15.820 -4.378 -50.021 1.00 47.53 190 PRO A CA 1
ATOM 1356 C C . PRO A 1 190 ? 15.819 -5.563 -50.981 1.00 47.53 190 PRO A C 1
ATOM 1358 O O . PRO A 1 190 ? 16.827 -6.261 -51.120 1.00 47.53 190 PRO A O 1
ATOM 1361 N N . ARG A 1 191 ? 14.653 -5.881 -51.556 1.00 50.69 191 ARG A N 1
ATOM 1362 C CA . ARG A 1 191 ? 14.611 -6.843 -52.652 1.00 50.69 191 ARG A CA 1
ATOM 1363 C C . ARG A 1 191 ? 15.574 -6.272 -53.680 1.00 50.69 191 ARG A C 1
ATOM 1365 O O . ARG A 1 191 ? 15.281 -5.219 -54.241 1.00 50.69 191 ARG A O 1
ATOM 1372 N N . ARG A 1 192 ? 16.720 -6.934 -53.894 1.00 50.47 192 ARG A N 1
ATOM 1373 C CA . ARG A 1 192 ? 17.531 -6.698 -55.090 1.00 50.47 192 ARG A CA 1
ATOM 1374 C C . ARG A 1 192 ? 16.536 -6.691 -56.238 1.00 50.47 192 ARG A C 1
ATOM 1376 O O . ARG A 1 192 ? 15.788 -7.659 -56.393 1.00 50.47 192 ARG A O 1
ATOM 1383 N N . ALA A 1 193 ? 16.460 -5.570 -56.949 1.00 52.50 193 ALA A N 1
ATOM 1384 C CA . ALA A 1 193 ? 15.608 -5.436 -58.109 1.00 52.50 193 ALA A CA 1
ATOM 1385 C C . ALA A 1 193 ? 16.063 -6.493 -59.118 1.00 52.50 193 ALA A C 1
ATOM 1387 O O . ALA A 1 193 ? 17.024 -6.300 -59.857 1.00 52.50 193 ALA A O 1
ATOM 1388 N N . GLN A 1 194 ? 15.415 -7.658 -59.100 1.00 47.91 194 GLN A N 1
ATOM 1389 C CA . GLN A 1 194 ? 15.496 -8.593 -60.202 1.00 47.91 194 GLN A CA 1
ATOM 1390 C C . GLN A 1 194 ? 14.892 -7.852 -61.385 1.00 47.91 194 GLN A C 1
ATOM 1392 O O . GLN A 1 194 ? 13.686 -7.590 -61.414 1.00 47.91 194 GLN A O 1
ATOM 1397 N N . ARG A 1 195 ? 15.771 -7.444 -62.305 1.00 48.38 195 ARG A N 1
ATOM 1398 C CA . ARG A 1 195 ? 15.412 -6.909 -63.613 1.00 48.38 195 ARG A CA 1
ATOM 1399 C C . ARG A 1 195 ? 14.365 -7.847 -64.209 1.00 48.38 195 ARG A C 1
ATOM 1401 O O . ARG A 1 195 ? 14.652 -9.006 -64.495 1.00 48.38 195 ARG A O 1
ATOM 1408 N N . ARG A 1 196 ? 13.124 -7.372 -64.310 1.00 43.47 196 ARG A N 1
ATOM 1409 C CA . ARG A 1 196 ? 12.048 -8.111 -64.965 1.00 43.47 196 ARG A CA 1
ATOM 1410 C C . ARG A 1 196 ? 12.188 -7.884 -66.462 1.00 43.47 196 ARG A C 1
ATOM 1412 O O . ARG A 1 196 ? 12.006 -6.762 -66.921 1.00 43.47 196 ARG A O 1
ATOM 1419 N N . HIS A 1 197 ? 12.480 -8.946 -67.205 1.00 41.84 197 HIS A N 1
ATOM 1420 C CA . HIS A 1 197 ? 12.176 -8.978 -68.631 1.00 41.84 197 HIS A CA 1
ATOM 1421 C C . HIS A 1 197 ? 10.652 -8.913 -68.826 1.00 41.84 197 HIS A C 1
ATOM 1423 O O . HIS A 1 197 ? 9.911 -9.524 -68.045 1.00 41.84 197 HIS A O 1
ATOM 1429 N N . PRO A 1 198 ? 10.152 -8.177 -69.832 1.00 48.28 198 PRO A N 1
ATOM 1430 C CA . PRO A 1 198 ? 8.728 -8.070 -70.064 1.00 48.28 198 PRO A CA 1
ATOM 1431 C C . PRO A 1 198 ? 8.280 -9.282 -70.875 1.00 48.28 198 PRO A C 1
ATOM 1433 O O . PRO A 1 198 ? 8.757 -9.477 -71.988 1.00 48.28 198 PRO A O 1
ATOM 1436 N N . ARG A 1 199 ? 7.356 -10.075 -70.328 1.00 46.22 199 ARG A N 1
ATOM 1437 C CA . ARG A 1 199 ? 6.178 -10.611 -71.033 1.00 46.22 199 ARG A CA 1
ATOM 1438 C C . ARG A 1 199 ? 5.361 -11.507 -70.096 1.00 46.22 199 ARG A C 1
ATOM 1440 O O . ARG A 1 199 ? 5.894 -12.212 -69.250 1.00 46.22 199 ARG A O 1
ATOM 1447 N N . HIS A 1 200 ? 4.050 -11.444 -70.311 1.00 41.19 200 HIS A N 1
ATOM 1448 C CA . HIS A 1 200 ? 2.957 -12.204 -69.697 1.00 41.19 200 HIS A CA 1
ATOM 1449 C C . HIS A 1 200 ? 2.365 -11.671 -68.380 1.00 41.19 200 HIS A C 1
ATOM 1451 O O . HIS A 1 200 ? 2.837 -11.906 -67.268 1.00 41.19 200 HIS A O 1
ATOM 1457 N N . ARG A 1 201 ? 1.216 -10.996 -68.556 1.00 49.25 201 ARG A N 1
ATOM 1458 C CA . ARG A 1 201 ? 0.158 -10.805 -67.557 1.00 49.25 201 ARG A CA 1
ATOM 1459 C C . ARG A 1 201 ? -0.204 -12.159 -66.937 1.00 49.25 201 ARG A C 1
ATOM 1461 O O . ARG A 1 201 ? -0.700 -13.039 -67.635 1.00 49.25 201 ARG A O 1
ATOM 1468 N N . ARG A 1 202 ? -0.043 -12.296 -65.619 1.00 43.91 202 ARG A N 1
ATOM 1469 C CA . ARG A 1 202 ? -0.781 -13.278 -64.813 1.00 43.91 202 ARG A CA 1
ATOM 1470 C C . ARG A 1 202 ? -1.328 -12.626 -63.544 1.00 43.91 202 ARG A C 1
ATOM 1472 O O . ARG A 1 202 ? -0.703 -11.758 -62.938 1.00 43.91 202 ARG A O 1
ATOM 1479 N N . ILE A 1 203 ? -2.544 -13.051 -63.229 1.00 46.78 203 ILE A N 1
ATOM 1480 C CA . ILE A 1 203 ? -3.486 -12.575 -62.215 1.00 46.78 203 ILE A CA 1
ATOM 1481 C C . ILE A 1 203 ? -2.851 -12.576 -60.814 1.00 46.78 203 ILE A C 1
ATOM 1483 O O . ILE A 1 203 ? -2.257 -13.568 -60.392 1.00 46.78 203 ILE A O 1
ATOM 1487 N N . ARG A 1 204 ? -2.999 -11.471 -60.068 1.00 41.97 204 ARG A N 1
ATOM 1488 C CA . ARG A 1 204 ? -2.605 -11.388 -58.653 1.00 41.97 204 ARG A CA 1
ATOM 1489 C C . ARG A 1 204 ? -3.661 -12.084 -57.789 1.00 41.97 204 ARG A C 1
ATOM 1491 O O . ARG A 1 204 ? -4.720 -11.518 -57.547 1.00 41.97 204 ARG A O 1
ATOM 1498 N N . ARG A 1 205 ? -3.356 -13.274 -57.264 1.00 45.50 205 ARG A N 1
ATOM 1499 C CA . ARG A 1 205 ? -3.972 -13.743 -56.012 1.00 45.50 205 ARG A CA 1
ATOM 1500 C C . ARG A 1 205 ? -3.237 -13.074 -54.850 1.00 45.50 205 ARG A C 1
ATOM 1502 O O . ARG A 1 205 ? -2.014 -13.174 -54.756 1.00 45.50 205 ARG A O 1
ATOM 1509 N N . TYR A 1 206 ? -3.970 -12.383 -53.982 1.00 37.09 206 TYR A N 1
ATOM 1510 C CA . TYR A 1 206 ? -3.446 -11.882 -52.713 1.00 37.09 206 TYR A CA 1
ATOM 1511 C C . TYR A 1 206 ? -3.125 -13.080 -51.810 1.00 37.09 206 TYR A C 1
ATOM 1513 O O . TYR A 1 206 ? -4.023 -13.735 -51.286 1.00 37.09 206 TYR A O 1
ATOM 1521 N N . GLY A 1 207 ? -1.841 -13.399 -51.650 1.00 38.94 207 GLY A N 1
ATOM 1522 C CA . GLY A 1 207 ? -1.398 -14.329 -50.617 1.00 38.94 207 GLY A CA 1
ATOM 1523 C C . GLY A 1 207 ? -1.592 -13.684 -49.247 1.00 38.94 207 GLY A C 1
ATOM 1524 O O . GLY A 1 207 ? -0.979 -12.654 -48.969 1.00 38.94 207 GLY A O 1
ATOM 1525 N N . ARG A 1 208 ? -2.447 -14.275 -48.401 1.00 39.91 208 ARG A N 1
ATOM 1526 C CA . ARG A 1 208 ? -2.533 -13.939 -46.973 1.00 39.91 208 ARG A CA 1
ATOM 1527 C C . ARG A 1 208 ? -1.138 -14.064 -46.358 1.00 39.91 208 ARG A C 1
ATOM 1529 O O . ARG A 1 208 ? -0.539 -15.138 -46.395 1.00 39.91 208 ARG A O 1
ATOM 1536 N N . LEU A 1 209 ? -0.642 -12.973 -45.783 1.00 41.00 209 LEU A N 1
ATOM 1537 C CA . LEU A 1 209 ? 0.503 -12.994 -44.881 1.00 41.00 209 LEU A CA 1
ATOM 1538 C C . LEU A 1 209 ? 0.107 -13.836 -43.665 1.00 41.00 209 LEU A C 1
ATOM 1540 O O . LEU A 1 209 ? -0.806 -13.462 -42.933 1.00 41.00 209 LEU A O 1
ATOM 1544 N N . ARG A 1 210 ? 0.764 -14.979 -43.462 1.00 38.06 210 ARG A N 1
ATOM 1545 C CA . ARG A 1 210 ? 0.749 -15.636 -42.155 1.00 38.06 210 ARG A CA 1
ATOM 1546 C C . ARG A 1 210 ? 1.769 -14.905 -41.281 1.00 38.06 210 ARG A C 1
ATOM 1548 O O . ARG A 1 210 ? 2.944 -14.905 -41.648 1.00 38.06 210 ARG A O 1
ATOM 1555 N N . PRO A 1 211 ? 1.373 -14.266 -40.170 1.00 40.34 211 PRO A N 1
ATOM 1556 C CA . PRO A 1 211 ? 2.342 -13.911 -39.151 1.00 40.34 211 PRO A CA 1
ATOM 1557 C C . PRO A 1 211 ? 2.863 -15.224 -38.561 1.00 40.34 211 PRO A C 1
ATOM 1559 O O . PRO A 1 211 ? 2.101 -16.001 -37.989 1.00 40.34 211 PRO A O 1
ATOM 1562 N N . GLU A 1 212 ? 4.154 -15.502 -38.725 1.00 46.00 212 GLU A N 1
ATOM 1563 C CA . GLU A 1 212 ? 4.831 -16.512 -37.912 1.00 46.00 212 GLU A CA 1
ATOM 1564 C C . GLU A 1 212 ? 4.969 -15.955 -36.489 1.00 46.00 212 GLU A C 1
ATOM 1566 O O . GLU A 1 212 ? 6.010 -15.453 -36.079 1.00 46.00 212 GLU A O 1
ATOM 1571 N N . CYS A 1 213 ? 3.871 -15.996 -35.740 1.00 45.28 213 CYS A N 1
ATOM 1572 C CA . CYS A 1 213 ? 3.880 -15.926 -34.288 1.00 45.28 213 CYS A CA 1
ATOM 1573 C C . CYS A 1 213 ? 3.485 -17.319 -33.805 1.00 45.28 213 CYS A C 1
ATOM 1575 O O . CYS A 1 213 ? 2.317 -17.689 -33.860 1.00 45.28 213 CYS A O 1
ATOM 1577 N N . GLY A 1 214 ? 4.476 -18.130 -33.437 1.00 44.94 214 GLY A N 1
ATOM 1578 C CA . GLY A 1 214 ? 4.220 -19.490 -32.968 1.00 44.94 214 GLY A CA 1
ATOM 1579 C C . GLY A 1 214 ? 5.385 -20.447 -33.168 1.00 44.94 214 GLY A C 1
ATOM 1580 O O . GLY A 1 214 ? 5.255 -21.429 -33.888 1.00 44.94 214 GLY A O 1
ATOM 1581 N N . ARG A 1 215 ? 6.521 -20.181 -32.518 1.00 40.84 215 ARG A N 1
ATOM 1582 C CA . ARG A 1 215 ? 7.449 -21.240 -32.087 1.00 40.84 215 ARG A CA 1
ATOM 1583 C C . ARG A 1 215 ? 7.918 -20.933 -30.672 1.00 40.84 215 ARG A C 1
ATOM 1585 O O . ARG A 1 215 ? 9.052 -20.531 -30.441 1.00 40.84 215 ARG A O 1
ATOM 1592 N N . GLY A 1 216 ? 6.984 -21.077 -29.737 1.00 35.22 216 GLY A N 1
ATOM 1593 C CA . GLY A 1 216 ? 7.316 -21.371 -28.354 1.00 35.22 216 GLY A CA 1
ATOM 1594 C C . GLY A 1 216 ? 7.602 -22.867 -28.231 1.00 35.22 216 GLY A C 1
ATOM 1595 O O . GLY A 1 216 ? 6.793 -23.680 -28.659 1.00 35.22 216 GLY A O 1
ATOM 1596 N N . VAL A 1 217 ? 8.771 -23.178 -27.673 1.00 47.28 217 VAL A N 1
ATOM 1597 C CA . VAL A 1 217 ? 9.105 -24.406 -26.935 1.00 47.28 217 VAL A CA 1
ATOM 1598 C C . VAL A 1 217 ? 8.877 -25.739 -27.670 1.00 47.28 217 VAL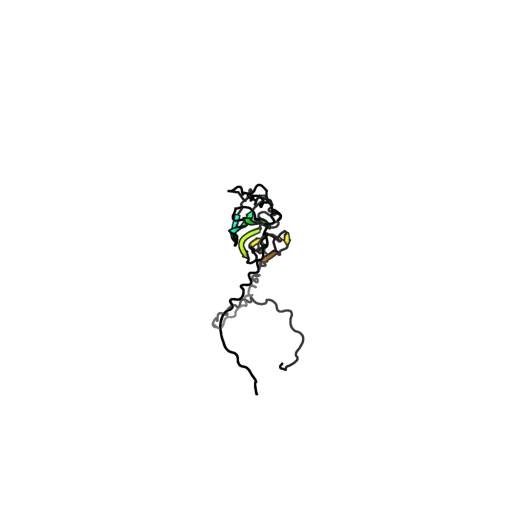 A C 1
ATOM 1600 O O . VAL A 1 217 ? 7.881 -26.426 -27.486 1.00 47.28 217 VAL A O 1
ATOM 1603 N N . ALA A 1 218 ? 9.880 -26.167 -28.437 1.00 38.25 218 ALA A N 1
ATOM 1604 C CA . ALA A 1 218 ? 10.046 -27.571 -28.811 1.00 38.25 218 ALA A CA 1
ATOM 1605 C C . ALA A 1 218 ? 11.506 -27.986 -28.594 1.00 38.25 218 ALA A C 1
ATOM 1607 O O . ALA A 1 218 ? 12.293 -28.043 -29.532 1.00 38.25 218 ALA A O 1
ATOM 1608 N N . HIS A 1 219 ? 11.869 -28.232 -27.337 1.00 30.80 219 HIS A N 1
ATOM 1609 C CA . HIS A 1 219 ? 13.006 -29.074 -26.967 1.00 30.80 219 HIS A CA 1
ATOM 1610 C C . HIS A 1 219 ? 12.838 -29.494 -25.506 1.00 30.80 219 HIS A C 1
ATOM 1612 O O . HIS A 1 219 ? 13.214 -28.748 -24.615 1.00 30.80 219 HIS A O 1
ATOM 1618 N N . LEU A 1 220 ? 12.184 -30.637 -25.275 1.00 36.78 220 LEU A N 1
ATOM 1619 C CA . LEU A 1 220 ? 12.748 -31.795 -24.565 1.00 36.78 220 LEU A CA 1
ATOM 1620 C C . LEU A 1 220 ? 11.645 -32.848 -24.348 1.00 36.78 220 LEU A C 1
ATOM 1622 O O . LEU A 1 22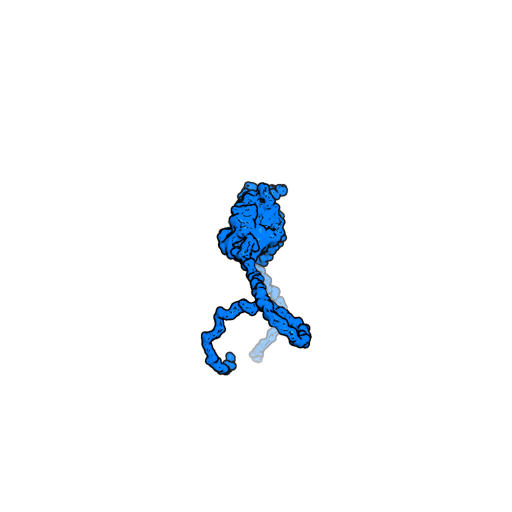0 ? 11.074 -32.966 -23.274 1.00 36.78 220 LEU A O 1
ATOM 1626 N N . ALA A 1 221 ? 11.319 -33.622 -25.380 1.00 36.06 221 ALA A N 1
ATOM 1627 C CA . ALA A 1 221 ? 10.742 -34.949 -25.183 1.00 36.06 221 ALA A CA 1
ATOM 1628 C C . ALA A 1 221 ? 10.887 -35.759 -26.470 1.00 36.06 221 ALA A C 1
ATOM 1630 O O . ALA A 1 221 ? 10.486 -35.290 -27.535 1.00 36.06 221 ALA A O 1
ATOM 1631 N N . ARG A 1 222 ? 11.387 -36.991 -26.310 1.00 34.62 222 ARG A N 1
ATOM 1632 C CA . ARG A 1 222 ? 11.490 -38.122 -27.257 1.00 34.62 222 ARG A CA 1
ATOM 1633 C C . ARG A 1 222 ? 12.910 -38.433 -27.718 1.00 34.62 222 ARG A C 1
ATOM 1635 O O . ARG A 1 222 ? 13.330 -37.962 -28.767 1.00 34.62 222 ARG A O 1
ATOM 1642 N N . ARG A 1 223 ? 13.564 -39.332 -26.978 1.00 34.94 223 ARG A N 1
ATOM 1643 C CA . ARG A 1 223 ? 13.978 -40.701 -27.380 1.00 34.94 223 ARG A CA 1
ATOM 1644 C C . ARG A 1 223 ? 14.064 -41.482 -26.054 1.00 34.94 223 ARG A C 1
ATOM 1646 O O . ARG A 1 223 ? 14.567 -40.911 -25.102 1.00 34.94 223 ARG A O 1
ATOM 1653 N N . HIS A 1 224 ? 13.538 -42.674 -25.802 1.00 37.53 224 HIS A N 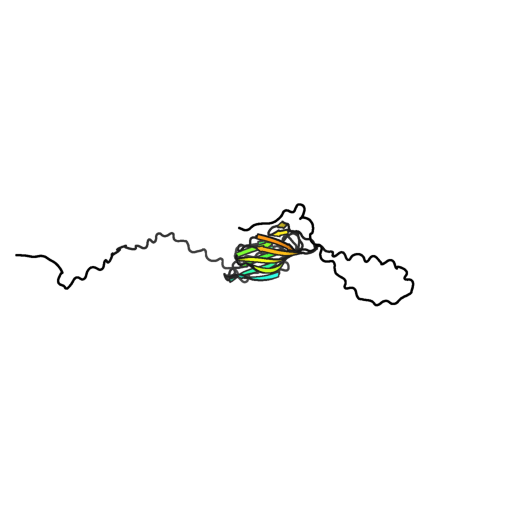1
ATOM 1654 C CA . HIS A 1 224 ? 13.217 -43.901 -26.539 1.00 37.53 224 HIS A CA 1
ATOM 1655 C C . HIS A 1 224 ? 12.033 -44.554 -25.776 1.00 37.53 224 HIS A C 1
ATOM 1657 O O . HIS A 1 224 ? 11.833 -44.228 -24.618 1.00 37.53 224 HIS A O 1
ATOM 1663 N N . GLY A 1 225 ? 11.180 -45.445 -26.259 1.00 29.94 225 GLY A N 1
ATOM 1664 C CA . GLY A 1 225 ? 11.082 -46.234 -27.472 1.00 29.94 225 GLY A CA 1
ATOM 1665 C C . GLY A 1 225 ? 9.787 -47.054 -27.348 1.00 29.94 225 GLY A C 1
ATOM 1666 O O . GLY A 1 225 ? 9.220 -47.185 -26.267 1.00 29.94 225 GLY A O 1
ATOM 1667 N N . CYS A 1 226 ? 9.286 -47.535 -28.479 1.00 32.84 226 CYS A N 1
ATOM 1668 C CA . CYS A 1 226 ? 8.096 -48.373 -28.573 1.00 32.84 226 CYS A CA 1
ATOM 1669 C C . CYS A 1 226 ? 8.204 -49.648 -27.724 1.00 32.84 226 CYS A C 1
ATOM 1671 O O . CYS A 1 226 ? 9.206 -50.346 -27.838 1.00 32.84 226 CYS A O 1
ATOM 1673 N N . LEU A 1 227 ? 7.119 -50.043 -27.053 1.00 34.34 227 LEU A N 1
ATOM 1674 C CA . LEU A 1 227 ? 6.615 -51.416 -27.133 1.00 34.34 227 LEU A CA 1
ATOM 1675 C C . LEU A 1 227 ? 5.134 -51.491 -26.732 1.00 34.34 227 LEU A C 1
ATOM 1677 O O . LEU A 1 227 ? 4.560 -50.579 -26.153 1.00 34.34 227 LEU A O 1
ATOM 1681 N N . 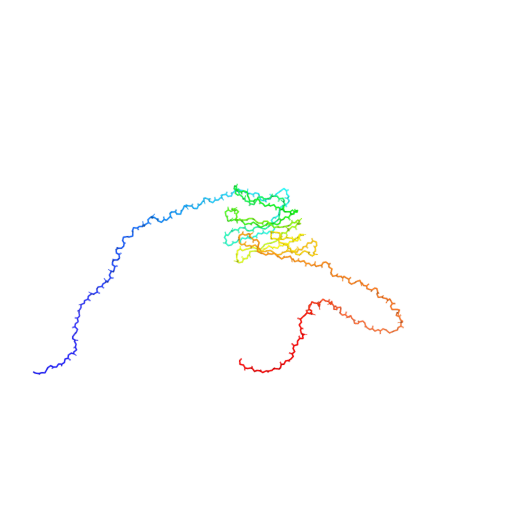ARG A 1 228 ? 4.513 -52.546 -27.241 1.00 38.66 228 ARG A N 1
ATOM 1682 C CA . ARG A 1 228 ? 3.102 -52.766 -27.561 1.00 38.66 228 ARG A CA 1
ATOM 1683 C C . ARG A 1 228 ? 2.238 -53.167 -26.348 1.00 38.66 228 ARG A C 1
ATOM 1685 O O . ARG A 1 228 ? 2.687 -53.972 -25.556 1.00 38.66 228 ARG A O 1
ATOM 1692 N N . ARG A 1 229 ? 0.967 -52.727 -26.388 1.00 40.38 229 ARG A N 1
ATOM 1693 C CA . ARG A 1 229 ? -0.302 -53.509 -26.345 1.00 40.38 229 ARG A CA 1
ATOM 1694 C C . ARG A 1 229 ? -0.609 -54.452 -25.151 1.00 40.38 229 ARG A C 1
ATOM 1696 O O . ARG A 1 229 ? 0.180 -55.339 -24.873 1.00 40.38 229 ARG A O 1
ATOM 1703 N N . ALA A 1 230 ? -1.889 -54.384 -24.723 1.00 35.88 230 ALA A N 1
ATOM 1704 C CA . ALA A 1 230 ? -2.708 -55.382 -23.982 1.00 35.88 230 ALA A CA 1
ATOM 1705 C C . ALA A 1 230 ? -2.385 -55.506 -22.472 1.00 35.88 230 ALA A C 1
ATOM 1707 O O . ALA A 1 230 ? -1.219 -55.441 -22.126 1.00 35.88 230 ALA A O 1
ATOM 1708 N N . LEU A 1 231 ? -3.292 -55.641 -21.493 1.00 36.34 231 LEU A N 1
ATOM 1709 C CA . LEU A 1 231 ? -4.726 -55.967 -21.330 1.00 36.34 231 LEU A CA 1
ATOM 1710 C C . LEU A 1 231 ? -5.255 -55.168 -20.101 1.00 36.34 231 LEU A C 1
ATOM 1712 O O . LEU A 1 231 ? -4.446 -54.737 -19.288 1.00 36.34 231 LEU A O 1
ATOM 1716 N N . LEU A 1 232 ? -6.528 -54.751 -20.045 1.00 38.47 232 LEU A N 1
ATOM 1717 C CA . LEU A 1 232 ? -7.557 -55.304 -19.131 1.00 38.47 232 LEU A CA 1
ATOM 1718 C C . LEU A 1 232 ? -7.009 -55.875 -17.807 1.00 38.47 232 LEU A C 1
ATOM 1720 O O . LEU A 1 232 ? -6.542 -57.009 -17.801 1.00 38.47 232 LEU A O 1
ATOM 1724 N N . GLU A 1 233 ? -7.076 -55.087 -16.731 1.00 44.44 233 GLU A N 1
ATOM 1725 C CA . GLU A 1 233 ? -7.949 -55.229 -15.544 1.00 44.44 233 GLU A CA 1
ATOM 1726 C C . GLU A 1 233 ? -7.968 -53.895 -14.777 1.00 44.44 233 GLU A C 1
ATOM 1728 O O . GLU A 1 233 ? -6.924 -53.198 -14.791 1.00 44.44 233 GLU A O 1
#

Secondary structure (DSSP, 8-state):
------------------------------TTS--PPPPPPP----SS-----SS--EEEEEEE-TTSPEEEEEEE-SEEE---SSS--EEE-SSSBEEEEEEE-TTS-EEEEEEE--SSBEEEEEEEE-TTS-EEEEEEESSSEETTTEE----SSSEEEEEEE-TTS-EEEEEEE---S--------------------------------------S-------------

Foldseek 3Di:
DDDDDDDDDDDDDDDDDDPPPPPPDPPPPPPPDPPDPDPPPPQQFQPPDDWADPDDKDFQEWDADPQRKIKTKIKYAAWTFPFSGPDGPIDGDQARIWMKIWIAGPSRGTLDMDIWAHNYHWGWRYWDADPQQKIKIKDKHQDQATQVRHGADEQDSMWIKIWIAGNSGHTDDMHTHYDHPDPPPPPPPPPPPPPDDDDDDDDDDDDDDDPPPDDDDDDDDDDDDDDDDDDDD

Radius of gyration: 39.07 Å; chains: 1; bounding box: 77×101×117 Å